Protein AF-A0A8X6KIX2-F1 (afdb_monomer_lite)

pLDDT: mean 76.42, std 17.85, range [39.03, 96.81]

Organism: Trichonephila clavata (NCBI:txid2740835)

Secondary structure (DSSP, 8-state):
--SHHHHHHHHHHHHHTT------------GGGHHHHHHHHHHHHHHHHHHHHTT--HHHHHHHHGGGS-HHHHHHHHHHHHHHHHHHHHHHHTT--HHHHHHHTTSS---TT-----SSPPPTT-HHHHHHHHHHH--S-GGG-GGGTTT-SSGGGSTTHHHHHHHHHHHHHH---S--SSSSS-BSSSSTTSHHHH-B-S-TT-TT--TT--

Sequence (214 aa):
MKYLGCTFVCLLLASVCSFSYSSRNLDEINVNGGKACAACTVLVGLLEQVAEVNNRTVTDMVSELCTYLPSEYAILCDILVHLWGPAIIEKLSNKETPDVVCYSLGICHVDEGMEYCHLFPEPEGGMESAVQMSRSGSRVLPFFHWSMVEELSSACELPGVSFVCRTIHSILSKLKPFIDLDGDHYSIIEAFRGDAWRGRDCDDVNDMIYPGRM

Foldseek 3Di:
DPPVVVVVVVVVVVVVVPPPPPPPDPDPPCAQLNPLLVVQLVVLQVLLVVCVVVVHQSLVSLVCVLVPDDPVCSVVSVVCCVQCVVLSSVCVVVVHHSQLSCVLLVSGGHDVPGDRDDPDDADDVGSVVSNVVSNVPDPDDCVSVCVVVVVVPDPLPPVPNVVVVVLVCCLVPVVAASQQQCPLREAQDCPSNHCVPAHHFPDSNDSQGDPPHD

Radius of gyration: 24.92 Å; chains: 1; bounding box: 77×34×61 Å

Structure (mmCIF, N/CA/C/O backbone):
data_AF-A0A8X6KIX2-F1
#
_entry.id   AF-A0A8X6KIX2-F1
#
loop_
_atom_site.group_PDB
_atom_site.id
_atom_site.type_symbol
_atom_site.label_atom_id
_atom_site.label_alt_id
_atom_site.label_comp_id
_atom_site.label_asym_id
_atom_site.label_entity_id
_atom_site.label_seq_id
_atom_site.pdbx_PDB_ins_code
_atom_site.Cartn_x
_atom_site.Cartn_y
_atom_site.Cartn_z
_atom_site.occupancy
_atom_site.B_iso_or_equiv
_atom_site.auth_seq_id
_atom_site.auth_comp_id
_atom_site.auth_asym_id
_atom_site.auth_atom_id
_atom_site.pdbx_PDB_model_num
ATOM 1 N N . MET A 1 1 ? -54.969 13.089 -38.364 1.00 47.59 1 MET A N 1
ATOM 2 C CA . MET A 1 1 ? -53.873 12.186 -38.798 1.00 47.59 1 MET A CA 1
ATOM 3 C C . MET A 1 1 ? -52.496 12.877 -38.780 1.00 47.59 1 MET A C 1
ATOM 5 O O . MET A 1 1 ? -51.778 12.818 -39.765 1.00 47.59 1 MET A O 1
ATOM 9 N N . LYS A 1 2 ? -52.099 13.541 -37.681 1.00 42.66 2 LYS A N 1
ATOM 10 C CA . LYS A 1 2 ? -50.743 14.129 -37.537 1.00 42.66 2 LYS A CA 1
ATOM 11 C C . LYS A 1 2 ? -49.970 13.628 -36.305 1.00 42.66 2 LYS A C 1
ATOM 13 O O . LYS A 1 2 ? -48.778 13.869 -36.207 1.00 42.66 2 LYS A O 1
ATOM 18 N N . TYR A 1 3 ? -50.616 12.863 -35.421 1.00 42.88 3 TYR A N 1
ATOM 19 C CA . TYR A 1 3 ? -49.999 12.319 -34.202 1.00 42.88 3 TYR A CA 1
ATOM 20 C C . TYR A 1 3 ? -49.540 10.857 -34.324 1.00 42.88 3 TYR A C 1
ATOM 22 O O . TYR A 1 3 ? -48.844 10.369 -33.446 1.00 42.88 3 TYR A O 1
ATOM 30 N N . LEU A 1 4 ? -49.873 10.170 -35.425 1.00 42.22 4 LEU A N 1
ATOM 31 C CA . LEU A 1 4 ? -49.495 8.766 -35.645 1.00 42.22 4 LEU A CA 1
ATOM 32 C C . LEU A 1 4 ? -48.091 8.602 -36.264 1.00 42.22 4 LEU A C 1
ATOM 34 O O . LEU A 1 4 ? -47.534 7.514 -36.244 1.00 42.22 4 LEU A O 1
ATOM 38 N N . GLY A 1 5 ? -47.517 9.681 -36.811 1.00 43.38 5 GLY A N 1
ATOM 39 C CA . GLY A 1 5 ? -46.173 9.670 -37.403 1.00 43.38 5 GLY A CA 1
ATOM 40 C C . GLY A 1 5 ? -45.045 9.913 -36.396 1.00 43.38 5 GLY A C 1
ATOM 41 O O . GLY A 1 5 ? -43.929 9.464 -36.619 1.00 43.38 5 GLY A O 1
ATOM 42 N N . CYS A 1 6 ? -45.325 10.583 -35.272 1.00 46.88 6 CYS A N 1
ATOM 43 C CA . CYS A 1 6 ? -44.296 10.907 -34.277 1.00 46.88 6 CYS A CA 1
ATOM 44 C C . CYS A 1 6 ? -43.999 9.716 -33.347 1.00 46.88 6 CYS A C 1
ATOM 46 O O . CYS A 1 6 ? -42.856 9.479 -32.970 1.00 46.88 6 CYS A O 1
ATOM 48 N N . THR A 1 7 ? -45.013 8.900 -33.043 1.00 51.34 7 THR A N 1
ATOM 49 C CA . THR A 1 7 ? -44.860 7.707 -32.195 1.00 51.34 7 THR A CA 1
ATOM 50 C C . THR A 1 7 ? -44.064 6.592 -32.878 1.00 51.34 7 THR A C 1
ATOM 52 O O . THR A 1 7 ? -43.313 5.885 -32.211 1.00 51.34 7 THR A O 1
ATOM 55 N N . PHE A 1 8 ? -44.158 6.466 -34.207 1.00 54.12 8 PHE A N 1
ATOM 56 C CA . PHE A 1 8 ? -43.442 5.430 -34.963 1.00 54.12 8 PHE A CA 1
ATOM 57 C C . PHE A 1 8 ? -41.933 5.711 -35.088 1.00 54.12 8 PHE A C 1
ATOM 59 O O . PHE A 1 8 ? -41.130 4.781 -35.074 1.00 54.12 8 PHE A O 1
ATOM 66 N N . VAL A 1 9 ? -41.532 6.987 -35.138 1.00 57.56 9 VAL A N 1
ATOM 67 C CA . VAL A 1 9 ? -40.112 7.390 -35.182 1.00 57.56 9 VAL A CA 1
ATOM 68 C C . VAL A 1 9 ? -39.433 7.182 -33.821 1.00 57.56 9 VAL A C 1
ATOM 70 O O . VAL A 1 9 ? -38.301 6.707 -33.772 1.00 57.56 9 VAL A O 1
ATOM 73 N N . CYS A 1 10 ? -40.133 7.438 -32.710 1.00 53.62 10 CYS A N 1
ATOM 74 C CA . CYS A 1 10 ? -39.597 7.181 -31.368 1.00 53.62 10 CYS A CA 1
ATOM 75 C C . CYS A 1 10 ? -39.419 5.685 -31.060 1.00 53.62 10 CYS A C 1
ATOM 77 O O . CYS A 1 10 ? -38.444 5.317 -30.410 1.00 53.62 10 CYS A O 1
ATOM 79 N N . LEU A 1 11 ? -40.310 4.814 -31.548 1.00 55.62 11 LEU A N 1
ATOM 80 C CA . LEU A 1 11 ? -40.195 3.365 -31.332 1.00 55.62 11 LEU A CA 1
ATOM 81 C C . LEU A 1 11 ? -39.056 2.732 -32.145 1.00 55.62 11 LEU A C 1
ATOM 83 O O . LEU A 1 11 ? -38.381 1.833 -31.6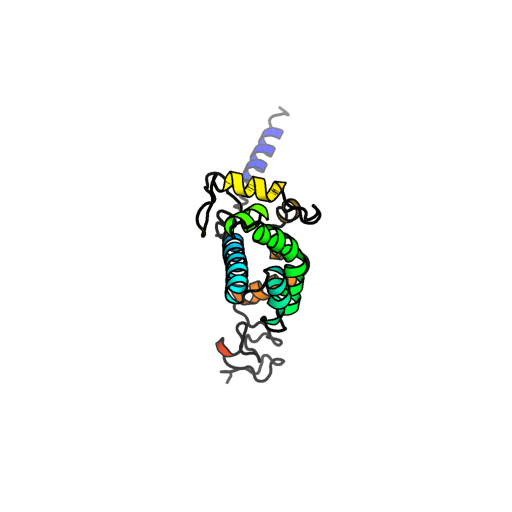48 1.00 55.62 11 LEU A O 1
ATOM 87 N N . LEU A 1 12 ? -38.785 3.234 -33.356 1.00 54.28 12 LEU A N 1
ATOM 88 C CA . LEU A 1 12 ? -37.639 2.772 -34.142 1.00 54.28 12 LEU A CA 1
ATOM 89 C C . LEU A 1 12 ? -36.307 3.219 -33.524 1.00 54.28 12 LEU A C 1
ATOM 91 O O . LEU A 1 12 ? -35.398 2.399 -33.437 1.00 54.28 12 LEU A O 1
ATOM 95 N N . LEU A 1 13 ? -36.208 4.448 -33.001 1.00 54.19 13 LEU A N 1
ATOM 96 C CA . LEU A 1 13 ? -35.003 4.926 -32.304 1.00 54.19 13 LEU A CA 1
ATOM 97 C C . LEU A 1 13 ? -34.751 4.205 -30.968 1.00 54.19 13 LEU A C 1
ATOM 99 O O . LEU A 1 13 ? -33.600 3.934 -30.634 1.00 54.19 13 LEU A O 1
ATOM 103 N N . ALA A 1 14 ? -35.804 3.808 -30.246 1.00 54.38 14 ALA A N 1
ATOM 104 C CA . ALA A 1 14 ? -35.667 3.001 -29.032 1.00 54.38 14 ALA A CA 1
ATOM 105 C C . ALA A 1 14 ? -35.101 1.596 -29.317 1.00 54.38 14 ALA A C 1
ATOM 107 O O . ALA A 1 14 ? -34.352 1.069 -28.500 1.00 54.38 14 ALA A O 1
ATOM 108 N N . SER A 1 15 ? -35.381 1.019 -30.494 1.00 51.97 15 SER A N 1
ATOM 109 C CA . SER A 1 15 ? -34.836 -0.291 -30.885 1.00 51.97 15 SER A CA 1
ATOM 110 C C . SER A 1 15 ? -33.350 -0.262 -31.274 1.00 51.97 15 SER A C 1
ATOM 112 O O . SER A 1 15 ? -32.676 -1.282 -31.159 1.00 51.97 15 SER A O 1
ATOM 114 N N . VAL A 1 16 ? -32.809 0.903 -31.664 1.00 51.03 16 VAL A N 1
ATOM 115 C CA . VAL A 1 16 ? -31.368 1.066 -31.954 1.00 51.03 16 VAL A CA 1
ATOM 116 C C . VAL A 1 16 ? -30.554 1.396 -30.694 1.00 51.03 16 VAL A C 1
ATOM 118 O O . VAL A 1 16 ? -29.341 1.215 -30.685 1.00 51.03 16 VAL A O 1
ATOM 121 N N . CYS A 1 17 ? -31.205 1.813 -29.601 1.00 47.78 17 CYS A N 1
ATOM 122 C CA . CYS A 1 17 ? -30.556 2.052 -28.305 1.00 47.78 17 CYS A CA 1
ATOM 123 C C . CYS A 1 17 ? -30.437 0.800 -27.416 1.00 47.78 17 CYS A C 1
ATOM 125 O O . CYS A 1 17 ? -29.824 0.877 -26.354 1.00 47.78 17 CYS A O 1
ATOM 127 N N . SER A 1 18 ? -30.978 -0.353 -27.824 1.00 46.44 18 SER A N 1
ATOM 128 C CA . SER A 1 18 ? -30.925 -1.590 -27.025 1.00 46.44 18 SER A CA 1
ATOM 129 C C . SER A 1 18 ? -29.774 -2.540 -27.374 1.00 46.44 18 SER A C 1
ATOM 131 O O . SER A 1 18 ? -29.733 -3.642 -26.840 1.00 46.44 18 SER A O 1
ATOM 133 N N . PHE A 1 19 ? -28.817 -2.143 -28.219 1.00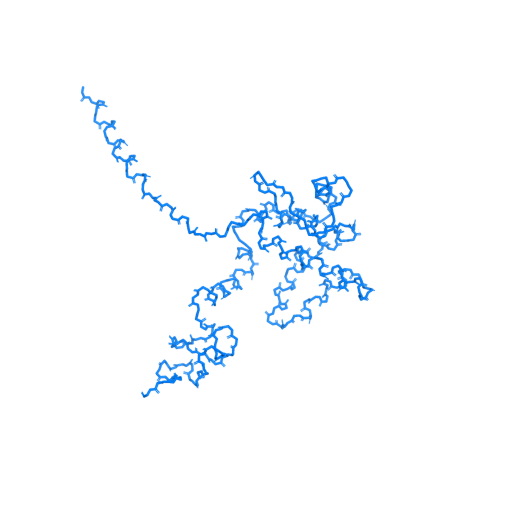 45.78 19 PHE A N 1
ATOM 134 C CA . PHE A 1 19 ? -27.637 -2.968 -28.519 1.00 45.78 19 PHE A CA 1
ATOM 135 C C . PHE A 1 19 ? -26.325 -2.170 -28.520 1.00 45.78 19 PHE A C 1
ATOM 137 O O . PHE A 1 19 ? -25.461 -2.356 -29.367 1.00 45.78 19 PHE A O 1
ATOM 144 N N . SER A 1 20 ? -26.118 -1.347 -27.493 1.00 39.03 20 SER A N 1
ATOM 145 C CA . SER A 1 20 ? -24.779 -1.283 -26.903 1.00 39.03 20 SER A CA 1
ATOM 146 C C . SER A 1 20 ? -24.720 -2.393 -25.860 1.00 39.03 20 SER A C 1
ATOM 148 O O . SER A 1 20 ? -24.985 -2.165 -24.682 1.00 39.03 20 SER A O 1
ATOM 150 N N . TYR A 1 21 ? -24.444 -3.622 -26.310 1.00 43.44 21 TYR A N 1
ATOM 151 C CA . TYR A 1 21 ? -23.972 -4.681 -25.422 1.00 43.44 21 TYR A CA 1
ATOM 152 C C . TYR A 1 21 ? -22.655 -4.165 -24.848 1.00 43.44 21 TYR A C 1
ATOM 154 O O . TYR A 1 21 ? -21.606 -4.254 -25.486 1.00 43.44 21 TYR A O 1
ATOM 162 N N . SER A 1 22 ? -22.735 -3.515 -23.685 1.00 39.19 22 SER A N 1
ATOM 163 C CA . SER A 1 22 ? -21.569 -3.259 -22.859 1.00 39.19 22 SER A CA 1
ATOM 164 C C . SER A 1 22 ? -21.050 -4.635 -22.487 1.00 39.19 22 SER A C 1
ATOM 166 O O . SER A 1 22 ? -21.558 -5.287 -21.574 1.00 39.19 22 SER A O 1
ATOM 168 N N . SER A 1 23 ? -20.103 -5.119 -23.287 1.00 39.38 23 SER A N 1
ATOM 169 C CA . SER A 1 23 ? -19.241 -6.223 -22.923 1.00 39.38 23 SER A CA 1
ATOM 170 C C . SER A 1 23 ? -18.468 -5.741 -21.706 1.00 39.38 23 SER A C 1
ATOM 172 O O . SER A 1 23 ? -17.361 -5.223 -21.840 1.00 39.38 23 SER A O 1
ATOM 174 N N . ARG A 1 24 ? -19.070 -5.864 -20.515 1.00 41.75 24 ARG A N 1
ATOM 175 C CA . ARG A 1 24 ? -18.292 -5.924 -19.287 1.00 41.75 24 ARG A CA 1
ATOM 176 C C . ARG A 1 24 ? -17.344 -7.086 -19.530 1.00 41.75 24 ARG A C 1
ATOM 178 O O . ARG A 1 24 ? -17.778 -8.233 -19.653 1.00 41.75 24 ARG A O 1
ATOM 185 N N . ASN A 1 25 ? -16.072 -6.757 -19.740 1.00 42.88 25 ASN A N 1
ATOM 186 C CA . ASN A 1 25 ? -15.012 -7.742 -19.648 1.00 42.88 25 ASN A CA 1
ATOM 187 C C . ASN A 1 25 ? -15.197 -8.477 -18.312 1.00 42.88 25 ASN A C 1
ATOM 189 O O . ASN A 1 25 ? -15.853 -7.963 -17.404 1.00 42.88 25 ASN A O 1
ATOM 193 N N . LEU A 1 26 ? -14.662 -9.689 -18.199 1.00 47.28 26 LEU A N 1
ATOM 194 C CA . LEU A 1 26 ? -14.451 -10.331 -16.903 1.00 47.28 26 LEU A CA 1
ATOM 195 C C . LEU A 1 26 ? -13.477 -9.460 -16.087 1.00 47.28 26 LEU A C 1
ATOM 197 O O . LEU A 1 26 ? -12.302 -9.784 -15.958 1.00 47.28 26 LEU A O 1
ATOM 201 N N . ASP A 1 27 ? -13.956 -8.313 -15.615 1.00 47.62 27 ASP A N 1
ATOM 202 C CA . ASP A 1 27 ? -13.320 -7.500 -14.601 1.00 47.62 27 ASP A CA 1
ATOM 203 C C . ASP A 1 27 ? -13.415 -8.306 -13.314 1.00 47.62 27 ASP A C 1
ATOM 205 O O . ASP A 1 27 ? -14.473 -8.842 -12.966 1.00 47.62 27 ASP A O 1
ATOM 209 N N . GLU A 1 28 ? -12.278 -8.452 -12.645 1.00 58.38 28 GLU A N 1
ATOM 210 C CA . GLU A 1 28 ? -12.201 -9.045 -11.320 1.00 58.38 28 GLU A CA 1
ATOM 211 C C . GLU A 1 28 ? -13.310 -8.490 -10.429 1.00 58.38 28 GLU A C 1
ATOM 213 O O . GLU A 1 28 ? -13.395 -7.282 -10.209 1.00 58.38 28 GLU A O 1
ATOM 218 N N . ILE A 1 29 ? -14.152 -9.376 -9.897 1.00 62.12 29 ILE A N 1
ATOM 219 C CA . ILE A 1 29 ? -15.097 -9.004 -8.850 1.00 62.12 29 ILE A CA 1
ATOM 220 C C . ILE A 1 29 ? -14.250 -8.639 -7.623 1.00 62.12 29 ILE A C 1
ATOM 222 O O . ILE A 1 29 ? -13.786 -9.516 -6.895 1.00 62.12 29 ILE A O 1
ATOM 226 N N . ASN A 1 30 ? -13.998 -7.345 -7.427 1.00 71.69 30 ASN A N 1
ATOM 227 C CA . ASN A 1 30 ? -13.280 -6.814 -6.271 1.00 71.69 30 ASN A CA 1
ATOM 228 C C . ASN A 1 30 ? -14.217 -6.750 -5.061 1.00 71.69 30 ASN A C 1
ATOM 230 O O . ASN A 1 30 ? -14.599 -5.669 -4.634 1.00 71.69 30 ASN A O 1
ATOM 234 N N . VAL A 1 31 ? -14.576 -7.919 -4.525 1.00 84.94 31 VAL A N 1
ATOM 235 C CA . VAL A 1 31 ? -15.387 -8.024 -3.304 1.00 84.94 31 VAL A CA 1
ATOM 236 C C . VAL A 1 31 ? -14.659 -7.350 -2.144 1.00 84.94 31 VAL A C 1
ATOM 238 O O . VAL A 1 31 ? -13.500 -7.675 -1.875 1.00 84.94 31 VAL A O 1
ATOM 241 N N . ASN A 1 32 ? -15.338 -6.449 -1.442 1.00 88.81 32 ASN A N 1
ATOM 242 C CA . ASN A 1 32 ? -14.859 -5.753 -0.252 1.00 88.81 32 ASN A CA 1
ATOM 243 C C . ASN A 1 32 ? -13.505 -5.036 -0.447 1.00 88.81 32 ASN A C 1
ATOM 245 O O . ASN A 1 32 ? -12.658 -4.998 0.449 1.00 88.81 32 ASN A O 1
ATOM 249 N N . GLY A 1 33 ? -13.259 -4.493 -1.642 1.00 82.88 33 GLY A N 1
ATOM 250 C CA . GLY A 1 33 ? -11.982 -3.863 -2.011 1.00 82.88 33 GLY A CA 1
ATOM 251 C C . GLY A 1 33 ? -10.904 -4.828 -2.525 1.00 82.88 33 GLY A C 1
ATOM 252 O O . GLY A 1 33 ? -9.814 -4.392 -2.908 1.00 82.88 33 GLY A O 1
ATOM 253 N N . GLY A 1 34 ? -11.192 -6.132 -2.578 1.00 87.00 34 GLY A N 1
ATOM 254 C CA . GLY A 1 34 ? -10.413 -7.142 -3.293 1.00 87.00 34 GLY A CA 1
ATOM 255 C C . GLY A 1 34 ? -8.915 -7.128 -2.976 1.00 87.00 34 GLY A C 1
ATOM 256 O O . GLY A 1 34 ? -8.487 -7.180 -1.822 1.00 87.00 34 GLY A O 1
ATOM 257 N N . LYS A 1 35 ? -8.089 -7.057 -4.025 1.00 82.88 35 LYS A N 1
ATOM 258 C CA . LYS A 1 35 ? -6.622 -7.086 -3.897 1.00 82.88 35 LYS A CA 1
ATOM 259 C C . LYS A 1 35 ? -6.057 -5.910 -3.106 1.00 82.88 35 LYS A C 1
ATOM 261 O O . LYS A 1 35 ? -5.066 -6.090 -2.406 1.00 82.88 35 LYS A O 1
ATOM 266 N N . ALA A 1 36 ? -6.653 -4.724 -3.230 1.00 79.81 36 ALA A N 1
ATOM 267 C CA . ALA A 1 36 ? -6.191 -3.540 -2.511 1.00 79.81 36 ALA A CA 1
ATOM 268 C C . ALA A 1 36 ? -6.427 -3.697 -1.004 1.00 79.81 36 ALA A C 1
ATOM 270 O O . ALA A 1 36 ? -5.525 -3.415 -0.215 1.00 79.81 36 ALA A O 1
ATOM 271 N N . CYS A 1 37 ? -7.592 -4.234 -0.623 1.00 87.06 37 CYS A N 1
ATOM 272 C CA . CYS A 1 37 ? -7.891 -4.573 0.763 1.00 87.06 37 CYS A CA 1
ATOM 273 C C . CYS A 1 37 ? -6.898 -5.611 1.310 1.00 87.06 37 CYS A C 1
ATOM 275 O O . CYS A 1 37 ? -6.230 -5.355 2.310 1.00 87.06 37 CYS A O 1
ATOM 277 N N . ALA A 1 38 ? -6.696 -6.724 0.594 1.00 90.50 38 ALA A N 1
ATOM 278 C CA . ALA A 1 38 ? -5.740 -7.755 1.000 1.00 90.50 38 ALA A CA 1
ATOM 279 C C . ALA A 1 38 ? -4.306 -7.210 1.144 1.00 90.50 38 ALA A C 1
ATOM 281 O O . ALA A 1 38 ? -3.625 -7.502 2.127 1.00 90.50 38 ALA A O 1
ATOM 282 N N . ALA A 1 39 ? -3.851 -6.392 0.189 1.00 84.44 39 ALA A N 1
ATOM 283 C CA . ALA A 1 39 ? -2.533 -5.768 0.241 1.00 84.44 39 ALA A CA 1
ATOM 284 C C . ALA A 1 39 ? -2.398 -4.824 1.442 1.00 84.44 39 ALA A C 1
ATOM 286 O O . ALA A 1 39 ? -1.388 -4.883 2.138 1.00 84.44 39 ALA A O 1
ATOM 287 N N . CYS A 1 40 ? -3.412 -3.997 1.717 1.00 87.00 40 CYS A N 1
ATOM 288 C CA . CYS A 1 40 ? -3.418 -3.131 2.891 1.00 87.00 40 CYS A CA 1
ATOM 289 C C . CYS A 1 40 ? -3.300 -3.946 4.179 1.00 87.00 40 CYS A C 1
ATOM 291 O O . CYS A 1 40 ? -2.373 -3.718 4.955 1.00 87.00 40 CYS A O 1
ATOM 293 N N . THR A 1 41 ? -4.178 -4.934 4.377 1.00 94.06 41 THR A N 1
ATOM 294 C CA . THR A 1 41 ? -4.215 -5.735 5.606 1.00 94.06 41 THR A CA 1
ATOM 295 C C . THR A 1 41 ? -2.883 -6.446 5.848 1.00 94.06 41 THR A C 1
ATOM 297 O O . THR A 1 41 ? -2.365 -6.436 6.966 1.00 94.06 41 THR A O 1
ATOM 300 N N . VAL A 1 42 ? -2.279 -7.012 4.796 1.00 93.00 42 VAL A N 1
ATOM 301 C CA . VAL A 1 42 ? -0.976 -7.687 4.891 1.00 93.00 42 VAL A CA 1
ATOM 302 C C . VAL A 1 42 ? 0.150 -6.701 5.192 1.00 93.00 42 VAL A C 1
ATOM 304 O O . VAL A 1 42 ? 0.972 -6.978 6.060 1.00 93.00 42 VAL A O 1
ATOM 307 N N . LEU A 1 43 ? 0.210 -5.559 4.502 1.00 88.69 43 LEU A N 1
ATOM 308 C CA . LEU A 1 43 ? 1.290 -4.586 4.689 1.00 88.69 43 LEU A CA 1
ATOM 309 C C . LEU A 1 43 ? 1.225 -3.910 6.060 1.00 88.69 43 LEU A C 1
ATOM 311 O O . LEU A 1 43 ? 2.256 -3.776 6.715 1.00 88.69 43 LEU A O 1
ATOM 315 N N . VAL A 1 44 ? 0.029 -3.529 6.514 1.00 91.62 44 VAL A N 1
ATOM 316 C CA . VAL A 1 44 ? -0.180 -2.948 7.848 1.00 91.62 44 VAL A CA 1
ATOM 317 C C . VAL A 1 44 ? 0.160 -3.973 8.932 1.00 91.62 44 VAL A C 1
ATOM 319 O O . VAL A 1 44 ? 0.890 -3.651 9.867 1.00 91.62 44 VAL A O 1
ATOM 322 N N . GLY A 1 45 ? -0.280 -5.226 8.777 1.00 93.75 45 GLY A N 1
ATOM 323 C CA . GLY A 1 45 ? 0.051 -6.296 9.719 1.00 93.75 45 GLY A CA 1
ATOM 324 C C . GLY A 1 45 ? 1.538 -6.654 9.739 1.00 93.75 45 GLY A C 1
ATOM 325 O O . GLY A 1 45 ? 2.089 -6.928 10.803 1.00 93.75 45 GLY A O 1
ATOM 326 N N . LEU A 1 46 ? 2.211 -6.633 8.585 1.00 90.94 46 LEU A N 1
ATOM 327 C CA . LEU A 1 46 ? 3.656 -6.848 8.504 1.00 90.94 46 LEU A CA 1
ATOM 328 C C . LEU A 1 46 ? 4.416 -5.711 9.189 1.00 90.94 46 LEU A C 1
ATOM 330 O O . LEU A 1 46 ? 5.350 -5.968 9.943 1.00 90.94 46 LEU A O 1
ATOM 334 N N . LEU A 1 47 ? 4.009 -4.465 8.950 1.00 89.19 47 LEU A N 1
ATOM 335 C CA . LEU A 1 47 ? 4.606 -3.293 9.579 1.00 89.19 47 LEU A CA 1
ATOM 336 C C . LEU A 1 47 ? 4.527 -3.375 11.110 1.00 89.19 47 LEU A C 1
ATOM 338 O O . LEU A 1 47 ? 5.533 -3.143 11.781 1.00 89.19 47 LEU A O 1
ATOM 342 N N . GLU A 1 48 ? 3.360 -3.734 11.653 1.00 90.38 48 GLU A N 1
ATOM 343 C CA . GLU A 1 48 ? 3.163 -3.916 13.095 1.00 90.38 48 GLU A CA 1
ATOM 344 C C . GLU A 1 48 ? 4.072 -5.021 13.657 1.00 90.38 48 GLU A C 1
ATOM 346 O O . GLU A 1 48 ? 4.824 -4.784 14.603 1.00 90.38 48 GLU A O 1
ATOM 351 N N . GLN A 1 49 ? 4.085 -6.198 13.024 1.00 90.81 49 GLN A N 1
ATOM 352 C CA . GLN A 1 49 ? 4.907 -7.334 13.458 1.00 90.81 49 GLN A CA 1
ATOM 353 C C . GLN A 1 49 ? 6.405 -7.028 13.410 1.00 90.81 49 GLN A C 1
ATOM 355 O O . GLN A 1 49 ? 7.147 -7.380 14.326 1.00 90.81 49 GLN A O 1
ATOM 360 N N . VAL A 1 50 ? 6.879 -6.368 12.351 1.00 87.69 50 VAL A N 1
ATOM 361 C CA . VAL A 1 50 ? 8.298 -6.015 12.225 1.00 87.69 50 VAL A CA 1
ATOM 362 C C . VAL A 1 50 ? 8.688 -4.981 13.282 1.00 87.69 50 VAL A C 1
ATOM 364 O O . VAL A 1 50 ? 9.777 -5.094 13.850 1.00 87.69 50 VAL A O 1
ATOM 367 N N . ALA A 1 51 ? 7.818 -4.012 13.586 1.00 88.75 51 ALA A N 1
ATOM 368 C CA . ALA A 1 51 ? 8.050 -3.058 14.670 1.00 88.75 51 ALA A CA 1
ATOM 369 C C . ALA A 1 51 ? 8.172 -3.764 16.026 1.00 88.75 51 ALA A C 1
ATOM 371 O O . ALA A 1 51 ? 9.124 -3.508 16.768 1.00 88.75 51 ALA A O 1
ATOM 372 N N . GLU A 1 52 ? 7.277 -4.712 16.309 1.00 89.38 52 GLU A N 1
ATOM 373 C CA . GLU A 1 52 ? 7.296 -5.496 17.544 1.00 89.38 52 GLU A CA 1
ATOM 374 C C . GLU A 1 52 ? 8.561 -6.359 17.664 1.00 89.38 52 GLU A C 1
ATOM 376 O O . GLU A 1 52 ? 9.272 -6.280 18.667 1.00 89.38 52 GLU A O 1
ATOM 381 N N . VAL A 1 53 ? 8.907 -7.117 16.618 1.00 91.31 53 VAL A N 1
ATOM 382 C CA . VAL A 1 53 ? 10.096 -7.989 16.596 1.00 91.31 53 VAL A CA 1
ATOM 383 C C . VAL A 1 53 ? 11.391 -7.199 16.791 1.00 91.31 53 VAL A C 1
ATOM 385 O O . VAL A 1 53 ? 12.313 -7.678 17.451 1.00 91.31 53 VAL A O 1
ATOM 388 N N . ASN A 1 54 ? 11.471 -5.985 16.243 1.00 86.56 54 ASN A N 1
ATOM 389 C CA . ASN A 1 54 ? 12.651 -5.130 16.377 1.00 86.56 54 ASN A CA 1
ATOM 390 C C . ASN A 1 54 ? 12.629 -4.252 17.637 1.00 86.56 54 ASN A C 1
ATOM 392 O O . ASN A 1 54 ? 13.585 -3.509 17.861 1.00 86.56 54 ASN A O 1
ATOM 396 N N . ASN A 1 55 ? 11.574 -4.330 18.458 1.00 88.88 55 ASN A N 1
ATOM 397 C CA . ASN A 1 55 ? 11.349 -3.455 19.610 1.00 88.88 55 ASN A CA 1
ATOM 398 C C . ASN A 1 55 ? 11.479 -1.962 19.244 1.00 88.88 55 ASN A C 1
ATOM 400 O O . ASN A 1 55 ? 12.132 -1.177 19.936 1.00 88.88 55 ASN A O 1
ATOM 404 N N . ARG A 1 56 ? 10.898 -1.591 18.100 1.00 87.81 56 ARG A N 1
ATOM 405 C CA . ARG A 1 56 ? 10.889 -0.230 17.554 1.00 87.81 56 ARG A CA 1
ATOM 406 C C . ARG A 1 56 ? 9.472 0.310 17.508 1.00 87.81 56 ARG A C 1
ATOM 408 O O . ARG A 1 56 ? 8.501 -0.442 17.552 1.00 87.81 56 ARG A O 1
ATOM 415 N N . THR A 1 57 ? 9.342 1.628 17.402 1.00 87.31 57 THR A N 1
ATOM 416 C CA . THR A 1 57 ? 8.022 2.220 17.186 1.00 87.31 57 THR A CA 1
ATOM 417 C C . THR A 1 57 ? 7.578 2.008 15.738 1.00 87.31 57 THR A C 1
ATOM 419 O O . THR A 1 57 ? 8.402 1.917 14.825 1.00 87.31 57 THR A O 1
ATOM 422 N N . VAL A 1 58 ? 6.262 1.959 15.514 1.00 85.12 58 VAL A N 1
ATOM 423 C CA . VAL A 1 58 ? 5.688 1.921 14.158 1.00 85.12 58 VAL A CA 1
ATOM 424 C C . VAL A 1 58 ? 6.167 3.128 13.349 1.00 85.12 58 VAL A C 1
ATOM 426 O O . VAL A 1 58 ? 6.500 2.981 12.181 1.00 85.12 58 VAL A O 1
ATOM 429 N N . THR A 1 59 ? 6.279 4.300 13.977 1.00 84.56 59 THR A N 1
ATOM 430 C CA . THR A 1 59 ? 6.820 5.519 13.363 1.00 84.56 59 THR A CA 1
ATOM 431 C C . THR A 1 59 ? 8.226 5.311 12.808 1.00 84.56 59 THR A C 1
ATOM 433 O O . THR A 1 59 ? 8.464 5.614 11.639 1.00 84.56 59 THR A O 1
ATOM 436 N N . ASP A 1 60 ? 9.135 4.755 13.617 1.00 84.81 60 ASP A N 1
ATOM 437 C CA . ASP A 1 60 ? 10.516 4.501 13.194 1.00 84.81 60 ASP A CA 1
ATOM 438 C C . ASP A 1 60 ? 10.532 3.515 12.021 1.00 84.81 60 ASP A C 1
ATOM 440 O O . ASP A 1 60 ? 11.151 3.773 10.988 1.00 84.81 60 ASP A O 1
ATOM 444 N N . MET A 1 61 ? 9.768 2.423 12.128 1.00 85.81 61 MET A N 1
ATOM 445 C CA . MET A 1 61 ? 9.685 1.423 11.065 1.00 85.81 61 MET A CA 1
ATOM 446 C C . MET A 1 61 ? 9.114 1.972 9.759 1.00 85.81 61 MET A C 1
ATOM 448 O O . MET A 1 61 ? 9.640 1.655 8.697 1.00 85.81 61 MET A O 1
ATOM 452 N N . VAL A 1 62 ? 8.072 2.804 9.817 1.00 83.75 62 VAL A N 1
ATOM 453 C CA . VAL A 1 62 ? 7.486 3.452 8.636 1.00 83.75 62 VAL A CA 1
ATOM 454 C C . VAL A 1 62 ? 8.505 4.364 7.954 1.00 83.75 62 VAL A C 1
ATOM 456 O O . VAL A 1 62 ? 8.611 4.344 6.731 1.00 83.75 62 VAL A O 1
ATOM 459 N N . SER A 1 63 ? 9.282 5.127 8.728 1.00 79.25 63 SER A N 1
ATOM 460 C CA . SER A 1 63 ? 10.302 6.034 8.181 1.00 79.25 63 SER A CA 1
ATOM 461 C C . SER A 1 63 ? 11.503 5.319 7.552 1.00 79.25 63 SER A C 1
ATOM 463 O O . SER A 1 63 ? 12.110 5.847 6.624 1.00 79.25 63 SER A O 1
ATOM 465 N N . GLU A 1 64 ? 11.829 4.108 8.008 1.00 82.50 64 GLU A N 1
ATOM 466 C CA . GLU A 1 64 ? 12.896 3.291 7.422 1.00 82.50 64 GLU A CA 1
ATOM 467 C C . GLU A 1 64 ? 12.399 2.319 6.345 1.00 82.50 64 GLU A C 1
ATOM 469 O O . GLU A 1 64 ? 13.214 1.787 5.592 1.00 82.50 64 GLU A O 1
ATOM 474 N N . LEU A 1 65 ? 11.086 2.088 6.234 1.00 83.12 65 LEU A N 1
ATOM 475 C CA . LEU A 1 65 ? 10.497 1.094 5.330 1.00 83.12 65 LEU A CA 1
ATOM 476 C C . LEU A 1 65 ? 11.013 1.245 3.896 1.00 83.12 65 LEU A C 1
ATOM 478 O O . LEU A 1 65 ? 11.389 0.266 3.252 1.00 83.12 65 LEU A O 1
ATOM 482 N N . CYS A 1 66 ? 11.083 2.486 3.420 1.00 82.06 66 CYS A N 1
ATOM 483 C CA . CYS A 1 66 ? 11.495 2.793 2.057 1.00 82.06 66 CYS A CA 1
ATOM 484 C C . CYS A 1 66 ? 12.986 2.548 1.799 1.00 82.06 66 CYS A C 1
ATOM 486 O O . CYS A 1 66 ? 13.375 2.359 0.650 1.00 82.06 66 CYS A O 1
ATOM 488 N N . THR A 1 67 ? 13.810 2.463 2.849 1.00 85.81 67 THR A N 1
ATOM 489 C CA . THR A 1 67 ? 15.247 2.157 2.738 1.00 85.81 67 THR A CA 1
ATOM 490 C C . THR A 1 67 ? 15.529 0.674 2.494 1.00 85.81 67 THR A C 1
ATOM 492 O O . THR A 1 67 ? 16.588 0.331 1.974 1.00 85.81 67 THR A O 1
ATOM 495 N N . TYR A 1 68 ? 14.580 -0.209 2.825 1.00 82.75 68 TYR A N 1
ATOM 496 C CA . TYR A 1 68 ? 14.679 -1.645 2.542 1.00 82.75 68 TYR A CA 1
ATOM 497 C C . TYR A 1 68 ? 14.288 -1.996 1.102 1.00 82.75 68 TYR A C 1
ATOM 499 O O . TYR A 1 68 ? 14.511 -3.124 0.659 1.00 82.75 68 TYR A O 1
ATOM 507 N N . LEU A 1 69 ? 13.690 -1.052 0.373 1.00 78.19 69 LEU A N 1
ATOM 508 C CA . LEU A 1 69 ? 13.312 -1.231 -1.021 1.00 78.19 69 LEU A CA 1
ATOM 509 C C . LEU A 1 69 ? 14.472 -0.846 -1.954 1.00 78.19 69 LEU A C 1
ATOM 511 O O . LEU A 1 69 ? 15.231 0.077 -1.653 1.00 78.19 69 LEU A O 1
ATOM 515 N N . PRO A 1 70 ? 14.598 -1.511 -3.117 1.00 81.44 70 PRO A N 1
ATOM 516 C CA . PRO A 1 70 ? 15.483 -1.057 -4.184 1.00 81.44 70 PRO A CA 1
ATOM 517 C C . PRO A 1 70 ? 15.215 0.409 -4.560 1.00 81.44 70 PRO A C 1
ATOM 519 O O . PRO A 1 70 ? 14.080 0.892 -4.460 1.00 81.44 70 PRO A O 1
ATOM 522 N N . SER A 1 71 ? 16.254 1.127 -4.997 1.00 74.69 71 SER A N 1
ATOM 523 C CA . SER A 1 71 ? 16.199 2.579 -5.231 1.00 74.69 71 SER A CA 1
ATOM 524 C C . SER A 1 71 ? 15.144 2.985 -6.263 1.00 74.69 71 SER A C 1
ATOM 526 O O . SER A 1 71 ? 14.610 4.092 -6.190 1.00 74.69 71 SER A O 1
ATOM 528 N N . GLU A 1 72 ? 14.781 2.081 -7.174 1.00 71.69 72 GLU A N 1
ATOM 529 C CA . GLU A 1 72 ? 13.740 2.280 -8.181 1.00 71.69 72 GLU A CA 1
ATOM 530 C C . GLU A 1 72 ? 12.338 2.443 -7.566 1.00 71.69 72 GLU A C 1
ATOM 532 O O . GLU A 1 72 ? 11.466 3.066 -8.174 1.00 71.69 72 GLU A O 1
ATOM 537 N N . TYR A 1 73 ? 12.115 1.916 -6.357 1.00 72.19 73 TYR A N 1
ATOM 538 C CA . TYR A 1 73 ? 10.825 1.955 -5.657 1.00 72.19 73 TYR A CA 1
ATOM 539 C C . TYR A 1 73 ? 10.813 2.892 -4.447 1.00 72.19 73 TYR A C 1
ATOM 541 O O . TYR A 1 73 ? 9.733 3.211 -3.945 1.00 72.19 73 TYR A O 1
ATOM 549 N N . ALA A 1 74 ? 11.980 3.363 -3.998 1.00 73.00 74 ALA A N 1
ATOM 550 C CA . ALA A 1 74 ? 12.115 4.226 -2.825 1.00 73.00 74 ALA A CA 1
ATOM 551 C C . ALA A 1 74 ? 11.266 5.503 -2.941 1.00 73.00 74 ALA A C 1
ATOM 553 O O . ALA A 1 74 ? 10.528 5.828 -2.020 1.00 73.00 74 ALA A O 1
ATOM 554 N N . ILE A 1 75 ? 11.266 6.160 -4.109 1.00 71.75 75 ILE A N 1
ATOM 555 C CA . ILE A 1 75 ? 10.487 7.392 -4.339 1.00 71.75 75 ILE A CA 1
ATOM 556 C C . ILE A 1 75 ? 8.981 7.136 -4.202 1.00 71.75 75 ILE A C 1
ATOM 558 O O . ILE A 1 75 ? 8.266 7.917 -3.576 1.00 71.75 75 ILE A O 1
ATOM 562 N N . LEU A 1 76 ? 8.483 6.043 -4.791 1.00 67.75 76 LEU A N 1
ATOM 563 C CA . LEU A 1 76 ? 7.067 5.687 -4.698 1.00 67.75 76 LEU A CA 1
ATOM 564 C C . LEU A 1 76 ? 6.690 5.337 -3.256 1.00 67.75 76 LEU A C 1
ATOM 566 O O . LEU A 1 76 ? 5.642 5.765 -2.777 1.00 67.75 76 LEU A O 1
ATOM 570 N N . CYS A 1 77 ? 7.549 4.583 -2.570 1.00 76.81 77 CYS A N 1
ATOM 571 C CA . CYS A 1 77 ? 7.362 4.262 -1.165 1.00 76.81 77 CYS A CA 1
ATOM 572 C C . CYS A 1 77 ? 7.304 5.528 -0.310 1.00 76.81 77 CYS A C 1
ATOM 574 O O . CYS A 1 77 ? 6.356 5.680 0.455 1.00 76.81 77 CYS A O 1
ATOM 576 N N . ASP A 1 78 ? 8.246 6.459 -0.485 1.00 73.12 78 ASP A N 1
ATOM 577 C CA . ASP A 1 78 ? 8.294 7.701 0.284 1.00 73.12 78 ASP A CA 1
ATOM 578 C C . ASP A 1 78 ? 7.006 8.499 0.103 1.00 73.12 78 ASP A C 1
ATOM 580 O O . ASP A 1 78 ? 6.435 8.965 1.085 1.00 73.12 78 ASP A O 1
ATOM 584 N N . ILE A 1 79 ? 6.492 8.608 -1.126 1.00 68.88 79 ILE A N 1
ATOM 585 C CA . ILE A 1 79 ? 5.210 9.274 -1.389 1.00 68.88 79 ILE A CA 1
ATOM 586 C C . ILE A 1 79 ? 4.077 8.585 -0.618 1.00 68.88 79 ILE A C 1
ATOM 588 O O . ILE A 1 79 ? 3.308 9.262 0.061 1.00 68.88 79 ILE A O 1
ATOM 592 N N . LEU A 1 80 ? 3.976 7.254 -0.686 1.00 71.00 80 LEU A N 1
ATOM 593 C CA . LEU A 1 80 ? 2.926 6.501 0.008 1.00 71.00 80 LEU A CA 1
ATOM 594 C C . LEU A 1 80 ? 3.045 6.609 1.532 1.00 71.00 80 LEU A C 1
ATOM 596 O O . LEU A 1 80 ? 2.032 6.769 2.209 1.00 71.00 80 LEU A O 1
ATOM 600 N N . VAL A 1 81 ? 4.261 6.577 2.072 1.00 77.94 81 VAL A N 1
ATOM 601 C CA . VAL A 1 81 ? 4.538 6.750 3.500 1.00 77.94 81 VAL A CA 1
ATOM 602 C C . VAL A 1 81 ? 4.188 8.161 3.964 1.00 77.94 81 VAL A C 1
ATOM 604 O O . VAL A 1 81 ? 3.538 8.312 4.994 1.00 77.94 81 VAL A O 1
ATOM 607 N N . HIS A 1 82 ? 4.534 9.200 3.207 1.00 72.81 82 HIS A N 1
ATOM 608 C CA . HIS A 1 82 ? 4.146 10.571 3.553 1.00 72.81 82 HIS A CA 1
ATOM 609 C C . HIS A 1 82 ? 2.627 10.766 3.522 1.00 72.81 82 HIS A C 1
ATOM 611 O O . HIS A 1 82 ? 2.091 11.576 4.278 1.00 72.81 82 HIS A O 1
ATOM 617 N N . LEU A 1 83 ? 1.942 10.022 2.655 1.00 68.81 83 LEU A N 1
ATOM 618 C CA . LEU A 1 83 ? 0.514 10.154 2.422 1.00 68.81 83 LEU A CA 1
ATOM 619 C C . LEU A 1 83 ? -0.335 9.371 3.438 1.00 68.81 83 LEU A C 1
ATOM 621 O O . LEU A 1 83 ? -1.245 9.926 4.049 1.00 68.81 83 LEU A O 1
ATOM 625 N N . TRP A 1 84 ? -0.016 8.093 3.642 1.00 74.94 84 TRP A N 1
ATOM 626 C CA . TRP A 1 84 ? -0.775 7.164 4.489 1.00 74.94 84 TRP A CA 1
ATOM 627 C C . TRP A 1 84 ? -0.134 6.929 5.856 1.00 74.94 84 TRP A C 1
ATOM 629 O O . TRP A 1 84 ? -0.831 6.595 6.815 1.00 74.94 84 TRP A O 1
ATOM 639 N N . GLY A 1 85 ? 1.183 7.110 5.963 1.00 80.81 85 GLY A N 1
ATOM 640 C CA . GLY A 1 85 ? 1.966 6.796 7.157 1.00 80.81 85 GLY A CA 1
ATOM 641 C C . GLY A 1 85 ? 1.432 7.452 8.427 1.00 80.81 85 GLY A C 1
ATOM 642 O O . GLY A 1 85 ? 1.199 6.722 9.386 1.00 80.81 85 GLY A O 1
ATOM 643 N N . PRO A 1 86 ? 1.148 8.771 8.465 1.00 83.19 86 PRO A N 1
ATOM 644 C CA . PRO A 1 86 ? 0.625 9.413 9.672 1.00 83.19 86 PRO A CA 1
ATOM 645 C C . PRO A 1 86 ? -0.683 8.790 10.183 1.00 83.19 86 PRO A C 1
ATOM 647 O O . PRO A 1 86 ? -0.829 8.577 11.385 1.00 83.19 86 PRO A O 1
ATOM 650 N N . ALA A 1 87 ? -1.609 8.456 9.279 1.00 82.75 87 ALA A N 1
ATOM 651 C CA . ALA A 1 87 ? -2.887 7.844 9.639 1.00 82.75 87 ALA A CA 1
ATOM 652 C C . ALA A 1 87 ? -2.716 6.390 10.103 1.00 82.75 87 ALA A C 1
ATOM 654 O O . ALA A 1 87 ? -3.323 5.985 11.091 1.00 82.75 87 ALA A O 1
ATOM 655 N N . ILE A 1 88 ? -1.857 5.615 9.433 1.00 86.12 88 ILE A N 1
ATOM 656 C CA . ILE A 1 88 ? -1.535 4.236 9.829 1.00 86.12 88 ILE A CA 1
ATOM 657 C C . ILE A 1 88 ? -0.851 4.216 11.205 1.00 86.12 88 ILE A C 1
ATOM 659 O O . ILE A 1 88 ? -1.234 3.428 12.067 1.00 86.12 88 ILE A O 1
ATOM 663 N N . ILE A 1 89 ? 0.116 5.109 11.440 1.00 88.56 89 ILE A N 1
ATOM 664 C CA . ILE A 1 89 ? 0.831 5.235 12.719 1.00 88.56 89 ILE A CA 1
ATOM 665 C C . ILE A 1 89 ? -0.140 5.572 13.850 1.00 88.56 89 ILE A C 1
ATOM 667 O O . ILE A 1 89 ? -0.072 4.945 14.906 1.00 88.56 89 ILE A O 1
ATOM 671 N N . GLU A 1 90 ? -1.038 6.543 13.648 1.00 88.38 90 GLU A N 1
ATOM 672 C CA . GLU A 1 90 ? -2.044 6.924 14.648 1.00 88.38 90 GLU A CA 1
ATOM 673 C C . GLU A 1 90 ? -2.904 5.717 15.045 1.00 88.38 90 GLU A C 1
ATOM 675 O O . GLU A 1 90 ? -3.036 5.403 16.228 1.00 88.38 90 GLU A O 1
ATOM 680 N N . LYS A 1 91 ? -3.443 5.008 14.053 1.00 90.12 91 LYS A N 1
ATOM 681 C CA . LYS A 1 91 ? -4.372 3.894 14.260 1.00 90.12 91 LYS A CA 1
ATOM 682 C C . LYS A 1 91 ? -3.706 2.679 14.904 1.00 90.12 91 LYS A C 1
ATOM 684 O O . LYS A 1 91 ? -4.228 2.134 15.874 1.00 90.12 91 LYS A O 1
ATOM 689 N N . LEU A 1 92 ? -2.502 2.316 14.459 1.00 91.38 92 LEU A N 1
ATOM 690 C CA . LEU A 1 92 ? -1.717 1.256 15.101 1.00 91.38 92 LEU A CA 1
ATOM 691 C C . LEU A 1 92 ? -1.286 1.641 16.527 1.00 91.38 92 LEU A C 1
ATOM 693 O O . LEU A 1 92 ? -1.258 0.798 17.424 1.00 91.38 92 LEU A O 1
ATOM 697 N N . SER A 1 93 ? -1.014 2.925 16.786 1.00 89.19 93 SER A N 1
ATOM 698 C CA . SER A 1 93 ? -0.734 3.409 18.148 1.00 89.19 93 SER A CA 1
ATOM 699 C C . SER A 1 93 ? -1.947 3.268 19.075 1.00 89.19 93 SER A C 1
ATOM 701 O O . SER A 1 93 ? -1.771 3.022 20.269 1.00 89.19 93 SER A O 1
ATOM 703 N N . ASN A 1 94 ? -3.163 3.343 18.525 1.00 89.75 94 ASN A N 1
ATOM 704 C CA . ASN A 1 94 ? -4.420 3.084 19.233 1.00 89.75 94 ASN A CA 1
ATOM 705 C C . ASN A 1 94 ? -4.747 1.588 19.391 1.00 89.75 94 ASN A C 1
ATOM 707 O O . ASN A 1 94 ? -5.812 1.264 19.913 1.00 89.75 94 ASN A O 1
ATOM 711 N N . LYS A 1 95 ? -3.843 0.682 18.989 1.00 90.94 95 LYS A N 1
ATOM 712 C CA . LYS A 1 95 ? -4.029 -0.779 19.057 1.00 90.94 95 LYS A CA 1
ATOM 713 C C . LYS A 1 95 ? -5.191 -1.290 18.204 1.00 90.94 95 LYS A C 1
ATOM 715 O O . LYS A 1 95 ? -5.818 -2.292 18.536 1.00 90.94 95 LYS A O 1
ATOM 720 N N . GLU A 1 96 ? -5.475 -0.602 17.103 1.00 93.75 96 GLU A N 1
ATOM 721 C CA . GLU A 1 96 ? -6.422 -1.080 16.100 1.00 93.75 96 GLU A CA 1
ATOM 722 C C . GLU A 1 96 ? -5.808 -2.228 15.295 1.00 93.75 96 GLU A C 1
ATOM 724 O O . GLU A 1 96 ? -4.634 -2.173 14.927 1.00 93.75 96 GLU A O 1
ATOM 729 N N . THR A 1 97 ? -6.601 -3.259 14.990 1.00 96.38 97 THR A N 1
ATOM 730 C CA . THR A 1 97 ? -6.135 -4.362 14.142 1.00 96.38 97 THR A CA 1
ATOM 731 C C . THR A 1 97 ? -5.928 -3.886 12.702 1.00 96.38 97 THR A C 1
ATOM 733 O O . THR A 1 97 ? -6.629 -2.971 12.254 1.00 96.38 97 THR A O 1
ATOM 736 N N . PRO A 1 98 ? -5.035 -4.525 11.923 1.00 96.44 98 PRO A N 1
ATOM 737 C CA . PRO A 1 98 ? -4.820 -4.164 10.522 1.00 96.44 98 PRO A CA 1
ATOM 738 C C . PRO A 1 98 ? -6.100 -4.147 9.675 1.00 96.44 98 PRO A C 1
ATOM 740 O O . PRO A 1 98 ? -6.239 -3.283 8.811 1.00 96.44 98 PRO A O 1
ATOM 743 N N . ASP A 1 99 ? -7.068 -5.027 9.960 1.00 96.81 99 ASP A N 1
ATOM 744 C CA . ASP A 1 99 ? -8.381 -4.997 9.306 1.00 96.81 99 ASP A CA 1
ATOM 745 C C . ASP A 1 99 ? -9.117 -3.681 9.596 1.00 96.81 99 ASP A C 1
ATOM 747 O O . ASP A 1 99 ? -9.510 -2.967 8.672 1.00 96.81 99 ASP A O 1
ATOM 751 N N . VAL A 1 100 ? -9.253 -3.306 10.874 1.00 95.50 100 VAL A N 1
ATOM 752 C CA . VAL A 1 100 ? -9.920 -2.059 11.284 1.00 95.50 100 VAL A CA 1
ATOM 753 C C . VAL A 1 100 ? -9.220 -0.845 10.678 1.00 95.50 100 VAL A C 1
ATOM 755 O O . VAL A 1 100 ? -9.895 0.051 10.166 1.00 95.50 100 VAL A O 1
ATOM 758 N N . VAL A 1 101 ? -7.883 -0.836 10.653 1.00 93.06 101 VAL A N 1
ATOM 759 C CA . VAL A 1 101 ? -7.106 0.222 9.995 1.00 93.06 101 VAL A CA 1
ATOM 760 C C . VAL A 1 101 ? -7.504 0.334 8.523 1.00 93.06 101 VAL A C 1
ATOM 762 O O . VAL A 1 101 ? -7.930 1.405 8.092 1.00 93.06 101 VAL A O 1
ATOM 765 N N . CYS A 1 102 ? -7.454 -0.756 7.759 1.00 91.31 102 CYS A N 1
ATOM 766 C CA . CYS A 1 102 ? -7.725 -0.732 6.321 1.00 91.31 102 CYS A CA 1
ATOM 767 C C . CYS A 1 102 ? -9.181 -0.387 5.969 1.00 91.31 102 CYS A C 1
ATOM 769 O O . CYS A 1 102 ? -9.417 0.343 5.002 1.00 91.31 102 CYS A O 1
ATOM 771 N N . TYR A 1 103 ? -10.156 -0.825 6.772 1.00 91.25 103 TYR A N 1
ATOM 772 C CA . TYR A 1 103 ? -11.558 -0.414 6.626 1.00 91.25 103 TYR A CA 1
ATOM 773 C C . TYR A 1 103 ? -11.785 1.047 7.024 1.00 91.25 103 TYR A C 1
ATOM 775 O O . TYR A 1 103 ? -12.522 1.777 6.355 1.00 91.25 103 TYR A O 1
ATOM 783 N N . SER A 1 104 ? -11.149 1.517 8.098 1.00 88.56 104 SER A N 1
ATOM 784 C CA . SER A 1 104 ? -11.291 2.907 8.543 1.00 88.56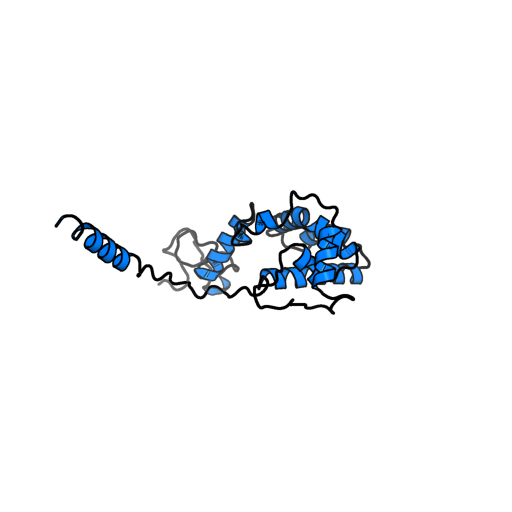 104 SER A CA 1
ATOM 785 C C . SER A 1 104 ? -10.722 3.894 7.522 1.00 88.56 104 SER A C 1
ATOM 787 O O . SER A 1 104 ? -11.315 4.953 7.318 1.00 88.56 104 SER A O 1
ATOM 789 N N . LEU A 1 105 ? -9.646 3.503 6.832 1.00 82.00 105 LEU A N 1
ATOM 790 C CA . LEU A 1 105 ? -9.028 4.237 5.730 1.00 82.00 105 LEU A CA 1
ATOM 791 C C . LEU A 1 105 ? -9.826 4.158 4.420 1.00 82.00 105 LEU A C 1
ATOM 793 O O . LEU A 1 105 ? -9.528 4.918 3.509 1.00 82.00 105 LEU A O 1
ATOM 797 N N . GLY A 1 106 ? -10.818 3.265 4.322 1.00 79.75 106 GLY A N 1
ATOM 798 C CA . GLY A 1 106 ? -11.666 3.077 3.139 1.00 79.75 106 GLY A CA 1
ATOM 799 C C . GLY A 1 106 ? -11.065 2.192 2.041 1.00 79.75 106 GLY A C 1
ATOM 800 O O . GLY A 1 106 ? -11.751 1.883 1.070 1.00 79.75 106 GLY A O 1
ATOM 801 N N . ILE A 1 107 ? -9.823 1.724 2.210 1.00 81.94 107 ILE A N 1
ATOM 802 C CA . ILE A 1 107 ? -9.168 0.798 1.272 1.00 81.94 107 ILE A CA 1
ATOM 803 C C . ILE A 1 107 ? -9.935 -0.531 1.211 1.00 81.94 107 ILE A C 1
ATOM 805 O O . ILE A 1 107 ? -10.140 -1.089 0.133 1.00 81.94 107 ILE A O 1
ATOM 809 N N . CYS A 1 108 ? -10.386 -1.009 2.371 1.00 88.56 108 CYS A N 1
ATOM 810 C CA . CYS A 1 108 ? -11.400 -2.050 2.474 1.00 88.56 108 CYS A CA 1
ATOM 811 C C . CYS A 1 108 ? -12.782 -1.403 2.647 1.00 88.56 108 CYS A C 1
ATOM 813 O O . CYS A 1 108 ? -12.939 -0.425 3.383 1.00 88.56 108 CYS A O 1
ATOM 815 N N . HIS A 1 109 ? -13.796 -1.980 2.013 1.00 88.62 109 HIS A N 1
ATOM 816 C CA . HIS A 1 109 ? -15.199 -1.591 2.173 1.00 88.62 109 HIS A CA 1
ATOM 817 C C . HIS A 1 109 ? -16.082 -2.835 2.261 1.00 88.62 109 HIS A C 1
ATOM 819 O O . HIS A 1 109 ? -15.598 -3.946 2.064 1.00 88.62 109 HIS A O 1
ATOM 825 N N . VAL A 1 110 ? -17.343 -2.660 2.653 1.00 92.06 110 VAL A N 1
ATOM 826 C CA . VAL A 1 110 ? -18.332 -3.742 2.676 1.00 92.06 110 VAL A CA 1
ATOM 827 C C . VAL A 1 110 ? -19.286 -3.508 1.516 1.00 92.06 110 VAL A C 1
ATOM 829 O O . VAL A 1 110 ? -19.979 -2.491 1.493 1.00 92.06 110 VAL A O 1
ATOM 832 N N . ASP A 1 111 ? -19.278 -4.416 0.546 1.00 90.38 111 ASP A N 1
ATOM 833 C CA . ASP A 1 111 ? -20.190 -4.362 -0.596 1.00 90.38 111 ASP A CA 1
ATOM 834 C C . ASP A 1 111 ? -21.628 -4.707 -0.192 1.00 90.38 111 ASP A C 1
ATOM 836 O O . ASP A 1 111 ? -21.886 -5.364 0.820 1.00 90.38 111 ASP A O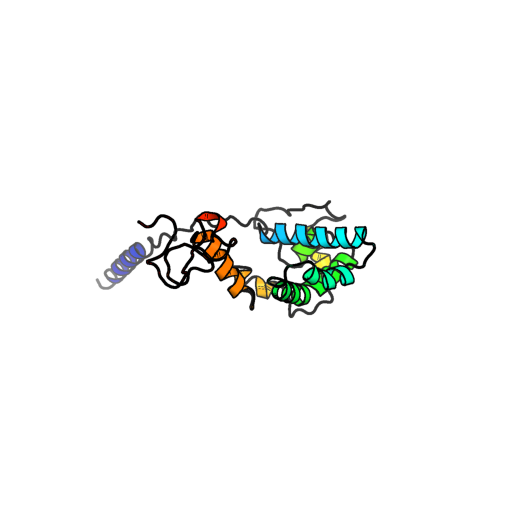 1
ATOM 840 N N . GLU A 1 112 ? -22.592 -4.290 -1.015 1.00 90.56 112 GLU A N 1
ATOM 841 C CA . GLU A 1 112 ? -24.005 -4.576 -0.773 1.00 90.56 112 GLU A CA 1
ATOM 842 C C . GLU A 1 112 ? -24.264 -6.092 -0.702 1.00 90.56 112 GLU A C 1
ATOM 844 O O . GLU A 1 112 ? -23.978 -6.841 -1.637 1.00 90.56 112 GLU A O 1
ATOM 849 N N . GLY A 1 113 ? -24.827 -6.544 0.423 1.00 91.88 113 GLY A N 1
ATOM 850 C CA . GLY A 1 113 ? -25.115 -7.959 0.674 1.00 91.88 113 GLY A CA 1
ATOM 851 C C . GLY A 1 113 ? -23.919 -8.787 1.153 1.00 91.88 113 GLY A C 1
ATOM 852 O O . GLY A 1 113 ? -24.063 -10.001 1.293 1.00 91.88 113 GLY A O 1
ATOM 853 N N . MET A 1 114 ? -22.773 -8.155 1.417 1.00 92.50 114 MET A N 1
ATOM 854 C CA . MET A 1 114 ? -21.574 -8.806 1.943 1.00 92.50 114 MET A CA 1
ATOM 855 C C . MET A 1 114 ? -21.371 -8.500 3.433 1.00 92.50 114 MET A C 1
ATOM 857 O O . MET A 1 114 ? -21.938 -7.558 3.984 1.00 92.50 114 MET A O 1
ATOM 861 N N . GLU A 1 115 ? -20.548 -9.316 4.089 1.00 93.88 115 GLU A N 1
ATOM 862 C CA . GLU A 1 115 ? -20.105 -9.119 5.475 1.00 93.88 115 GLU A CA 1
ATOM 863 C C . GLU A 1 115 ? -18.657 -8.610 5.504 1.00 93.88 115 GLU A C 1
ATOM 865 O O . GLU A 1 115 ? -17.963 -8.634 4.486 1.00 93.88 115 GLU A O 1
ATOM 870 N N . TYR A 1 116 ? -18.176 -8.161 6.666 1.00 94.50 116 TYR A N 1
ATOM 871 C CA . TYR A 1 116 ? -16.769 -7.794 6.838 1.00 94.50 116 TYR A CA 1
ATOM 872 C C . TYR A 1 116 ? -15.852 -8.996 6.580 1.00 94.50 116 TYR A C 1
ATOM 874 O O . TYR A 1 116 ? -16.024 -10.065 7.161 1.00 94.50 116 TYR A O 1
ATOM 882 N N . CYS A 1 117 ? -14.826 -8.804 5.751 1.00 94.38 117 CYS A N 1
ATOM 883 C CA . CYS A 1 117 ? -13.707 -9.735 5.675 1.00 94.38 117 CYS A CA 1
ATOM 884 C C . CYS A 1 117 ? -12.666 -9.321 6.714 1.00 94.38 117 CYS A C 1
ATOM 886 O O . CYS A 1 117 ? -12.317 -8.148 6.786 1.00 94.38 117 CYS A O 1
ATOM 888 N N . HIS A 1 118 ? -12.141 -10.258 7.495 1.00 95.25 118 HIS A N 1
ATOM 889 C CA . HIS A 1 118 ? -11.081 -9.955 8.452 1.00 95.25 118 HIS A CA 1
ATOM 890 C C . HIS A 1 118 ? -10.051 -11.086 8.486 1.00 95.25 118 HIS A C 1
ATOM 892 O O . HIS A 1 118 ? -10.400 -12.267 8.417 1.00 95.25 118 HIS A O 1
ATOM 898 N N . LEU A 1 119 ? -8.771 -10.719 8.539 1.00 96.69 119 LEU A N 1
ATOM 899 C CA . LEU A 1 119 ? -7.659 -11.660 8.670 1.00 96.69 119 LEU A CA 1
ATOM 900 C C . LEU A 1 119 ? -7.272 -11.873 10.139 1.00 96.69 119 LEU A C 1
ATOM 902 O O . LEU A 1 119 ? -6.857 -12.967 10.522 1.00 96.69 119 LEU A O 1
ATOM 906 N N . PHE A 1 120 ? -7.402 -10.832 10.956 1.00 95.75 120 PHE A N 1
ATOM 907 C CA . PHE A 1 120 ? -7.094 -10.835 12.379 1.00 95.75 120 PHE A CA 1
ATOM 908 C C . PHE A 1 120 ? -8.356 -11.123 13.205 1.00 95.75 120 PHE A C 1
ATOM 910 O O . PHE A 1 120 ? -9.473 -11.028 12.689 1.00 95.75 120 PHE A O 1
ATOM 917 N N . PRO A 1 121 ? -8.217 -11.519 14.484 1.00 96.31 121 PRO A N 1
ATOM 918 C CA . PRO A 1 121 ? -9.364 -11.718 15.362 1.00 96.31 121 PRO A CA 1
ATOM 919 C C . PRO A 1 121 ? -10.254 -10.473 15.437 1.00 96.31 121 PRO A C 1
ATOM 921 O O . PRO A 1 121 ? -9.757 -9.349 15.526 1.00 96.31 121 PRO A O 1
ATOM 924 N N . GLU A 1 122 ? -11.568 -10.691 15.413 1.00 94.50 122 GLU A N 1
ATOM 925 C CA . GLU A 1 122 ? -12.547 -9.609 15.483 1.00 94.50 122 GLU A CA 1
ATOM 926 C C . GLU A 1 122 ? -12.434 -8.849 16.823 1.00 94.50 122 GLU A C 1
ATOM 928 O O . GLU A 1 122 ? -12.326 -9.487 17.878 1.00 94.50 122 GLU A O 1
ATOM 933 N N . PRO A 1 123 ? -12.446 -7.501 16.812 1.00 94.38 123 PRO A N 1
ATOM 934 C CA . PRO A 1 123 ? -12.390 -6.703 18.031 1.00 94.38 123 PRO A CA 1
ATOM 935 C C . PRO A 1 123 ? -13.641 -6.865 18.905 1.00 94.38 123 PRO A C 1
ATOM 937 O O . PRO A 1 123 ? -14.748 -7.132 18.431 1.00 94.38 123 PRO A O 1
ATOM 940 N N . GLU A 1 124 ? -13.481 -6.621 20.208 1.00 91.06 124 GLU A N 1
ATOM 941 C CA . GLU A 1 124 ? -14.607 -6.574 21.142 1.00 91.06 124 GLU A CA 1
ATOM 942 C C . GLU A 1 124 ? -15.607 -5.479 20.724 1.00 91.06 124 GLU A C 1
ATOM 944 O O . GLU A 1 124 ? -15.248 -4.312 20.573 1.00 91.06 124 GLU A O 1
ATOM 949 N N . GLY A 1 125 ? -16.876 -5.855 20.530 1.00 91.06 125 GLY A N 1
ATOM 950 C CA . GLY A 1 125 ? -17.921 -4.948 20.030 1.00 91.06 125 GLY A CA 1
ATOM 951 C C . GLY A 1 125 ? -18.133 -4.975 18.510 1.00 91.06 125 GLY A C 1
ATOM 952 O O . GLY A 1 125 ? -19.030 -4.284 18.020 1.00 91.06 125 GLY A O 1
ATOM 953 N N . GLY A 1 126 ? -17.368 -5.802 17.793 1.00 96.12 126 GLY A N 1
ATOM 954 C CA . GLY A 1 126 ? -17.557 -6.116 16.379 1.00 96.12 126 GLY A CA 1
ATOM 955 C C . GLY A 1 126 ? -16.865 -5.154 15.413 1.00 96.12 126 GLY A C 1
ATOM 956 O O . GLY A 1 126 ? -16.523 -4.018 15.761 1.00 96.12 126 GLY A O 1
ATOM 957 N N . MET A 1 127 ? -16.674 -5.613 14.172 1.00 96.06 127 MET A N 1
ATOM 958 C CA . MET A 1 127 ? -15.980 -4.845 13.126 1.00 96.06 127 MET A CA 1
ATOM 959 C C . MET A 1 127 ? -16.625 -3.482 12.837 1.00 96.06 127 MET A C 1
ATOM 961 O O . MET A 1 127 ? -15.918 -2.479 12.746 1.00 96.06 127 MET A O 1
ATOM 965 N N . GLU A 1 128 ? -17.954 -3.419 12.726 1.00 94.81 128 GLU A N 1
ATOM 966 C CA . GLU A 1 128 ? -18.679 -2.186 12.384 1.00 94.81 128 GLU A CA 1
ATOM 967 C C . GLU A 1 128 ? -18.409 -1.063 13.398 1.00 94.81 128 GLU A C 1
ATOM 969 O O . GLU A 1 128 ? -17.973 0.034 13.032 1.00 94.81 128 GLU A O 1
ATOM 974 N N . SER A 1 129 ? -18.577 -1.372 14.687 1.00 95.06 129 SER A N 1
ATOM 975 C CA . SER A 1 129 ? -18.342 -0.441 15.793 1.00 95.06 129 SER A CA 1
ATOM 976 C C . SER A 1 129 ? -16.888 0.033 15.835 1.00 95.06 129 SER A C 1
ATOM 978 O O . SER A 1 129 ? -16.626 1.227 16.002 1.00 95.06 129 SER A O 1
ATOM 980 N N . ALA A 1 130 ? -15.933 -0.887 15.658 1.00 94.88 130 ALA A N 1
ATOM 981 C CA . ALA A 1 130 ? -14.507 -0.575 15.684 1.00 94.88 130 ALA A CA 1
ATOM 982 C C . ALA A 1 130 ? -14.103 0.357 14.531 1.00 94.88 130 ALA A C 1
ATOM 984 O O . ALA A 1 130 ? -13.411 1.355 14.750 1.00 94.88 130 ALA A O 1
ATOM 985 N N . VAL A 1 131 ? -14.592 0.092 13.315 1.00 92.31 131 VAL A N 1
ATOM 986 C CA . VAL A 1 131 ? -14.333 0.928 12.132 1.00 92.31 131 VAL A CA 1
ATOM 987 C C . VAL A 1 131 ? -14.952 2.315 12.292 1.00 92.31 131 VAL A C 1
ATOM 989 O O . VAL A 1 131 ? -14.297 3.320 11.999 1.00 92.31 131 VAL A O 1
ATOM 992 N N . GLN A 1 132 ? -16.190 2.402 12.786 1.00 90.44 132 GLN A N 1
ATOM 993 C CA . GLN A 1 132 ? -16.850 3.684 13.030 1.00 90.44 132 GLN A CA 1
ATOM 994 C C . GLN A 1 132 ? -16.094 4.518 14.073 1.00 90.44 132 GLN A C 1
ATOM 996 O O . GLN A 1 132 ? -15.866 5.714 13.866 1.00 90.44 132 GLN A O 1
ATOM 1001 N N . MET A 1 133 ? -15.652 3.888 15.164 1.00 89.88 133 MET A N 1
ATOM 1002 C CA . MET A 1 133 ? -14.882 4.554 16.213 1.00 89.88 133 MET A CA 1
ATOM 1003 C C . MET A 1 133 ? -13.533 5.055 15.686 1.00 89.88 133 MET A C 1
ATOM 1005 O O . MET A 1 133 ? -13.219 6.236 15.857 1.00 89.88 133 MET A O 1
ATOM 1009 N N . SER A 1 134 ? -12.799 4.208 14.959 1.00 88.44 134 SER A N 1
ATOM 1010 C CA . SER A 1 134 ? -11.526 4.553 14.312 1.00 88.44 134 SER A CA 1
ATOM 1011 C C . SER A 1 134 ? -11.654 5.751 13.359 1.00 88.44 134 SER A C 1
ATOM 1013 O O . SER A 1 134 ? -10.796 6.637 13.335 1.00 88.44 134 SER A O 1
ATOM 1015 N N . ARG A 1 135 ? -12.755 5.840 12.597 1.00 85.38 135 ARG A N 1
ATOM 1016 C CA . ARG A 1 135 ? -13.042 6.998 11.730 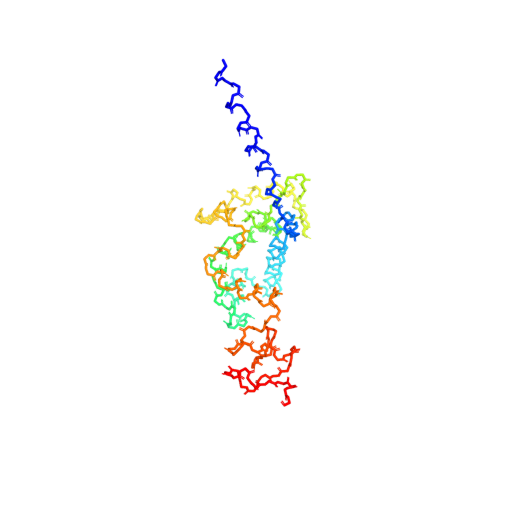1.00 85.38 135 ARG A CA 1
ATOM 1017 C C . ARG A 1 135 ? -13.342 8.268 12.528 1.00 85.38 135 ARG A C 1
ATOM 1019 O O . ARG A 1 135 ? -12.857 9.335 12.172 1.00 85.38 135 ARG A O 1
ATOM 1026 N N . SER A 1 136 ? -14.119 8.160 13.606 1.00 79.88 136 SER A N 1
ATOM 1027 C CA . SER A 1 136 ? -14.517 9.313 14.429 1.00 79.88 136 SER A CA 1
ATOM 1028 C C . SER A 1 136 ? -13.388 9.895 15.292 1.00 79.88 136 SER A C 1
ATOM 1030 O O . SER A 1 136 ? -13.431 11.074 15.638 1.00 79.88 136 SER A O 1
ATOM 1032 N N . GLY A 1 137 ? -12.390 9.077 15.644 1.00 70.31 137 GLY A N 1
ATOM 1033 C CA . GLY A 1 137 ? -11.291 9.448 16.538 1.00 70.31 137 GLY A CA 1
ATOM 1034 C C . GLY A 1 137 ? -10.030 9.978 15.851 1.00 70.31 137 GLY A C 1
ATOM 1035 O O . GLY A 1 137 ? -9.145 10.472 16.552 1.00 70.31 137 GLY A O 1
ATOM 1036 N N . SER A 1 138 ? -9.925 9.888 14.520 1.00 67.50 138 SER A N 1
ATOM 1037 C CA . SER A 1 138 ? -8.703 10.269 13.799 1.00 67.50 138 SER A CA 1
ATOM 1038 C C . SER A 1 138 ? -8.463 11.781 13.816 1.00 67.50 138 SER A C 1
ATOM 1040 O O . SER A 1 138 ? -9.345 12.580 13.496 1.00 67.50 138 SER A O 1
ATOM 1042 N N . ARG A 1 139 ? -7.234 12.179 14.159 1.00 63.78 139 ARG A N 1
ATOM 1043 C CA . ARG A 1 139 ? -6.781 13.581 14.206 1.00 63.78 139 ARG A CA 1
ATOM 1044 C C . ARG A 1 139 ? -6.189 14.071 12.884 1.00 63.78 139 ARG A C 1
ATOM 1046 O O . ARG A 1 139 ? -5.901 15.261 12.752 1.00 63.78 139 ARG A O 1
ATOM 1053 N N . VAL A 1 140 ? -5.979 13.174 11.920 1.00 57.06 140 VAL A N 1
ATOM 1054 C CA . VAL A 1 140 ? -5.465 13.508 10.585 1.00 57.06 140 VAL A CA 1
ATOM 1055 C C . VAL A 1 140 ? -6.513 14.308 9.800 1.00 57.06 140 VAL A C 1
ATOM 1057 O O . VAL A 1 140 ? -7.687 13.948 9.753 1.00 57.06 140 VAL A O 1
ATOM 1060 N N . LEU A 1 141 ? -6.087 15.434 9.213 1.00 46.28 141 LEU A N 1
ATOM 1061 C CA . LEU A 1 141 ? -6.966 16.399 8.543 1.00 46.28 141 LEU A CA 1
ATOM 1062 C C . LEU A 1 141 ? -7.724 15.789 7.339 1.00 46.28 141 LEU A C 1
ATOM 1064 O O . LEU A 1 141 ? -7.161 14.987 6.592 1.00 46.28 141 LEU A O 1
ATOM 1068 N N . PRO A 1 142 ? -8.953 16.269 7.056 1.00 44.06 142 PRO A N 1
ATOM 1069 C CA . PRO A 1 142 ? -9.840 15.779 5.991 1.00 44.06 142 PRO A CA 1
ATOM 1070 C C . PRO A 1 142 ? -9.339 16.017 4.558 1.00 44.06 142 PRO A C 1
ATOM 1072 O O . PRO A 1 142 ? -10.016 15.633 3.610 1.00 44.06 142 PRO A O 1
ATOM 1075 N N . PHE A 1 143 ? -8.152 16.608 4.366 1.00 40.56 143 PHE A N 1
ATOM 1076 C CA . PHE A 1 143 ? -7.503 16.634 3.047 1.00 40.56 143 PHE A CA 1
ATOM 1077 C C . PHE A 1 143 ? -7.269 15.213 2.505 1.00 40.56 143 PHE A C 1
ATOM 1079 O O . PHE A 1 143 ? -7.165 15.011 1.300 1.00 40.56 143 PHE A O 1
ATOM 1086 N N . PHE A 1 144 ? -7.243 14.229 3.407 1.00 47.44 144 PHE A N 1
ATOM 1087 C CA . PHE A 1 144 ? -7.155 12.809 3.114 1.00 47.44 144 PHE A CA 1
ATOM 1088 C C . PHE A 1 144 ? -8.450 12.053 3.464 1.00 47.44 144 PHE A C 1
ATOM 1090 O O . PHE A 1 144 ? -8.430 10.961 4.023 1.00 47.44 144 PHE A O 1
ATOM 1097 N N . HIS A 1 145 ? -9.609 12.658 3.191 1.00 47.84 145 HIS A N 1
ATOM 1098 C CA . HIS A 1 145 ? -10.895 11.973 3.308 1.00 47.84 145 HIS A CA 1
ATOM 1099 C C . HIS A 1 145 ? -11.077 11.031 2.104 1.00 47.84 145 HIS A C 1
ATOM 1101 O O . HIS A 1 145 ? -11.121 11.491 0.962 1.00 47.84 145 HIS A O 1
ATOM 1107 N N . TRP A 1 146 ? -11.179 9.717 2.351 1.00 47.38 146 TRP A N 1
ATOM 1108 C CA . TRP A 1 146 ? -11.287 8.670 1.316 1.00 47.38 146 TRP A CA 1
ATOM 1109 C C . TRP A 1 146 ? -12.421 8.897 0.305 1.00 47.38 146 TRP A C 1
ATOM 1111 O O . TRP A 1 146 ? -12.316 8.417 -0.816 1.00 47.38 146 TRP A O 1
ATOM 1121 N N . SER A 1 147 ? -13.443 9.707 0.616 1.00 44.00 147 SER A N 1
ATOM 1122 C CA . SER A 1 147 ? -14.460 10.100 -0.379 1.00 44.00 147 SER A CA 1
ATOM 1123 C C . SER A 1 147 ? -13.874 10.781 -1.625 1.00 44.00 147 SER A C 1
ATOM 1125 O O . SER A 1 147 ? -14.537 10.858 -2.647 1.00 44.00 147 SER A O 1
ATOM 1127 N N . MET A 1 148 ? -12.651 11.318 -1.547 1.00 43.38 148 MET A N 1
ATOM 1128 C CA . MET A 1 148 ? -11.936 11.893 -2.692 1.00 43.38 148 MET A CA 1
ATOM 1129 C C . MET A 1 148 ? -11.211 10.824 -3.536 1.00 43.38 148 MET A C 1
ATOM 1131 O O . MET A 1 148 ? -10.874 11.072 -4.688 1.00 43.38 148 MET A O 1
ATOM 1135 N N . VAL A 1 149 ? -10.970 9.640 -2.964 1.00 46.69 149 VAL A N 1
ATOM 1136 C CA . VAL A 1 149 ? -10.396 8.448 -3.618 1.00 46.69 149 VAL A CA 1
ATOM 1137 C C . VAL A 1 149 ? -11.500 7.502 -4.108 1.00 46.69 149 VAL A C 1
ATOM 1139 O O . VAL A 1 149 ? -11.278 6.726 -5.024 1.00 46.69 149 VAL A O 1
ATOM 1142 N N . GLU A 1 150 ? -12.709 7.609 -3.562 1.00 43.81 150 GLU A N 1
ATOM 1143 C CA . GLU A 1 150 ? -13.906 6.865 -3.977 1.00 43.81 150 GLU A CA 1
ATOM 1144 C C . GLU A 1 150 ? -14.365 7.213 -5.411 1.00 43.81 150 GLU A C 1
ATOM 1146 O O . GLU A 1 150 ? -14.972 6.386 -6.087 1.00 43.81 150 GLU A O 1
ATOM 1151 N N . GLU A 1 151 ? -14.008 8.402 -5.916 1.00 46.22 151 GLU A N 1
ATOM 1152 C CA . GLU A 1 151 ? -14.164 8.773 -7.334 1.00 46.22 151 GLU A CA 1
ATOM 1153 C C . GLU A 1 151 ? -13.034 8.247 -8.237 1.00 46.22 151 GLU A C 1
ATOM 1155 O O . GLU A 1 151 ? -13.146 8.325 -9.462 1.00 46.22 151 GLU A O 1
ATOM 1160 N N . LEU A 1 152 ? -11.952 7.713 -7.660 1.00 49.53 152 LEU A N 1
ATOM 1161 C CA . LEU A 1 152 ? -10.840 7.154 -8.418 1.00 49.53 152 LEU A CA 1
ATOM 1162 C C . LEU A 1 152 ? -11.118 5.674 -8.677 1.00 49.53 152 LEU A C 1
ATOM 1164 O O . LEU A 1 152 ? -11.070 4.842 -7.773 1.00 49.53 152 LEU A O 1
ATOM 1168 N N . SER A 1 153 ? -11.385 5.321 -9.932 1.00 47.06 153 SER A N 1
ATOM 1169 C CA . SER A 1 153 ? -11.779 3.957 -10.302 1.00 47.06 153 SER A CA 1
ATOM 1170 C C . SER A 1 153 ? -10.644 2.931 -10.136 1.00 47.06 153 SER A C 1
ATOM 1172 O O . SER A 1 153 ? -10.871 1.723 -10.210 1.00 47.06 153 SER A O 1
ATOM 1174 N N . SER A 1 154 ? -9.411 3.392 -9.866 1.00 55.31 154 SER A N 1
ATOM 1175 C CA . SER A 1 154 ? -8.266 2.551 -9.504 1.00 55.31 154 SER A CA 1
ATOM 1176 C C . SER A 1 154 ? -7.152 3.321 -8.772 1.00 55.31 154 SER A C 1
ATOM 1178 O O . SER A 1 154 ? -6.958 4.519 -8.979 1.00 55.31 154 SER A O 1
ATOM 1180 N N . ALA A 1 155 ? -6.309 2.608 -8.006 1.00 56.16 155 ALA A N 1
ATOM 1181 C CA . ALA A 1 155 ? -5.073 3.155 -7.415 1.00 56.16 155 ALA A CA 1
ATOM 1182 C C . ALA A 1 155 ? -4.115 3.771 -8.463 1.00 56.16 155 ALA A C 1
ATOM 1184 O O . ALA A 1 155 ? -3.246 4.576 -8.129 1.00 56.16 155 ALA A O 1
ATOM 1185 N N . CYS A 1 156 ? -4.295 3.422 -9.740 1.00 56.56 156 CYS A N 1
ATOM 1186 C CA . CYS A 1 156 ? -3.555 3.961 -10.873 1.00 56.56 156 CYS A CA 1
ATOM 1187 C C . CYS A 1 156 ? -3.956 5.389 -11.258 1.00 56.56 156 CYS A C 1
ATOM 1189 O O . CYS A 1 156 ? -3.283 5.998 -12.085 1.00 56.56 156 CYS A O 1
ATOM 1191 N N . GLU A 1 157 ? -5.022 5.937 -10.681 1.00 59.19 157 GLU A N 1
ATOM 1192 C CA . GLU A 1 157 ? -5.460 7.314 -10.924 1.00 59.19 157 GLU A CA 1
ATOM 1193 C C . GLU A 1 157 ? -4.883 8.305 -9.905 1.00 59.19 157 GLU A C 1
ATOM 1195 O O . GLU A 1 157 ? -4.976 9.517 -10.100 1.00 59.19 157 GLU A O 1
ATOM 1200 N N . LEU A 1 158 ? -4.195 7.812 -8.865 1.00 52.56 158 LEU A N 1
ATOM 1201 C CA . LEU A 1 158 ? -3.476 8.668 -7.927 1.00 52.56 158 LEU A CA 1
ATOM 1202 C C . LEU A 1 158 ? -2.349 9.441 -8.649 1.00 52.56 158 LEU A C 1
ATOM 1204 O O . LEU A 1 158 ? -1.558 8.843 -9.401 1.00 52.56 158 LEU A O 1
ATOM 1208 N N . PRO A 1 159 ? -2.219 10.764 -8.417 1.00 44.53 159 PRO A N 1
ATOM 1209 C CA . PRO A 1 159 ? -1.110 11.555 -8.943 1.00 44.53 159 PRO A CA 1
ATOM 1210 C C . PRO A 1 159 ? 0.242 10.938 -8.549 1.00 44.53 159 PRO A C 1
ATOM 1212 O O . PRO A 1 159 ? 0.492 10.668 -7.380 1.00 44.53 159 PRO A O 1
ATOM 1215 N N . GLY A 1 160 ? 1.112 10.678 -9.531 1.00 48.38 160 GLY A N 1
ATOM 1216 C CA . GLY A 1 160 ? 2.417 10.025 -9.326 1.00 48.38 160 GLY A CA 1
ATOM 1217 C C . GLY A 1 160 ? 2.411 8.490 -9.419 1.00 48.38 160 GLY A C 1
ATOM 1218 O O . GLY A 1 160 ? 3.427 7.912 -9.794 1.00 48.38 160 GLY A O 1
ATOM 1219 N N . VAL A 1 161 ? 1.271 7.824 -9.201 1.00 56.22 161 VAL A N 1
ATOM 1220 C CA . VAL A 1 161 ? 1.139 6.352 -9.302 1.00 56.22 161 VAL A CA 1
ATOM 1221 C C . VAL A 1 161 ? 0.773 5.910 -10.724 1.00 56.22 161 VAL A C 1
ATOM 1223 O O . VAL A 1 161 ? 1.172 4.836 -11.177 1.00 56.22 161 VAL A O 1
ATOM 1226 N N . SER A 1 162 ? 0.087 6.771 -11.482 1.00 58.25 162 SER A N 1
ATOM 1227 C CA . SER A 1 162 ? -0.366 6.474 -12.850 1.00 58.25 162 SER A CA 1
ATOM 1228 C C . SER A 1 162 ? 0.750 6.082 -13.821 1.00 58.25 162 SER A C 1
ATOM 1230 O O . SER A 1 162 ? 0.548 5.227 -14.684 1.00 58.25 162 SER A O 1
ATOM 1232 N N . PHE A 1 163 ? 1.948 6.657 -13.679 1.00 56.78 163 PHE A N 1
ATOM 1233 C CA . PHE A 1 163 ? 3.105 6.289 -14.498 1.00 56.78 163 PHE A CA 1
ATOM 1234 C C . PHE A 1 163 ? 3.561 4.852 -14.216 1.00 56.78 163 PHE A C 1
ATOM 1236 O O . PHE A 1 163 ? 3.713 4.063 -15.147 1.00 56.78 163 PHE A O 1
ATOM 1243 N N . VAL A 1 164 ? 3.689 4.495 -12.936 1.00 61.97 164 VAL A N 1
ATOM 1244 C CA . VAL A 1 164 ? 4.099 3.158 -12.484 1.00 61.97 164 VAL A CA 1
ATOM 1245 C C . VAL A 1 164 ? 3.068 2.110 -12.900 1.00 61.97 164 VAL A C 1
ATOM 1247 O O . VAL A 1 164 ? 3.417 1.078 -13.470 1.00 61.97 164 VAL A O 1
ATOM 1250 N N . CYS A 1 165 ? 1.784 2.410 -12.712 1.00 66.12 165 CYS A N 1
ATOM 1251 C CA . CYS A 1 165 ? 0.701 1.536 -13.144 1.00 66.12 165 CYS A CA 1
ATOM 1252 C C . CYS A 1 165 ? 0.689 1.286 -14.656 1.00 66.12 165 CYS A C 1
ATOM 1254 O O . CYS A 1 165 ? 0.536 0.141 -15.076 1.00 66.12 165 CYS A O 1
ATOM 1256 N N . ARG A 1 166 ? 0.870 2.322 -15.493 1.00 67.12 166 ARG A N 1
ATOM 1257 C CA . ARG A 1 166 ? 0.937 2.149 -16.958 1.00 67.12 166 ARG A CA 1
ATOM 1258 C C . ARG A 1 166 ? 2.067 1.207 -17.361 1.00 67.12 166 ARG A C 1
ATOM 1260 O O . ARG A 1 166 ? 1.870 0.348 -18.220 1.00 67.12 166 ARG A O 1
ATOM 1267 N N . THR A 1 167 ? 3.219 1.350 -16.717 1.00 62.16 167 THR A N 1
ATOM 1268 C CA . THR A 1 167 ? 4.387 0.496 -16.933 1.00 62.16 167 THR A CA 1
ATOM 1269 C C . THR A 1 167 ? 4.091 -0.959 -16.569 1.00 62.16 167 THR A C 1
ATOM 1271 O O . THR A 1 167 ? 4.244 -1.844 -17.411 1.00 62.16 167 THR A O 1
ATOM 1274 N N . ILE A 1 168 ? 3.574 -1.206 -15.361 1.00 65.56 168 ILE A N 1
ATOM 1275 C CA . ILE A 1 168 ? 3.218 -2.554 -14.890 1.00 65.56 168 ILE A CA 1
ATOM 1276 C C . ILE A 1 168 ? 2.150 -3.183 -15.792 1.00 65.56 168 ILE A C 1
ATOM 1278 O O . ILE A 1 168 ? 2.299 -4.328 -16.223 1.00 65.56 168 ILE A O 1
ATOM 1282 N N . HIS A 1 169 ? 1.102 -2.431 -16.140 1.00 67.81 169 HIS A N 1
ATOM 1283 C CA . HIS A 1 169 ? 0.041 -2.917 -17.016 1.00 67.81 169 HIS A CA 1
ATOM 1284 C C . HIS A 1 169 ? 0.589 -3.292 -18.395 1.00 67.81 169 HIS A C 1
ATOM 1286 O O . HIS A 1 169 ? 0.215 -4.329 -18.935 1.00 67.81 169 HIS A O 1
ATOM 1292 N N . SER A 1 170 ? 1.501 -2.501 -18.968 1.00 64.44 170 SER A N 1
ATOM 1293 C CA . SER A 1 170 ? 2.128 -2.821 -20.257 1.00 64.44 170 SER A CA 1
ATOM 1294 C C . SER A 1 170 ? 2.900 -4.145 -20.205 1.00 64.44 170 SER A C 1
ATOM 1296 O O . SER A 1 170 ? 2.705 -4.998 -21.069 1.00 64.44 170 SER A O 1
ATOM 1298 N N . ILE A 1 171 ? 3.696 -4.365 -19.156 1.00 61.50 171 ILE A N 1
ATOM 1299 C CA . ILE A 1 171 ? 4.510 -5.580 -18.981 1.00 61.50 171 ILE A CA 1
ATOM 1300 C C . ILE A 1 171 ? 3.631 -6.822 -18.768 1.00 61.50 171 ILE A C 1
ATOM 1302 O O . ILE A 1 171 ? 3.883 -7.884 -19.345 1.00 61.50 171 ILE A O 1
ATOM 1306 N N . LEU A 1 172 ? 2.592 -6.704 -17.935 1.00 66.81 172 LEU A N 1
ATOM 1307 C CA . LEU A 1 172 ? 1.739 -7.835 -17.568 1.00 66.81 172 LEU A CA 1
ATOM 1308 C C . LEU A 1 172 ? 0.716 -8.187 -18.654 1.00 66.81 172 LEU A C 1
ATOM 1310 O O . LEU A 1 172 ? 0.518 -9.370 -18.919 1.00 66.81 172 LEU A O 1
ATOM 1314 N N . SER A 1 173 ? 0.092 -7.194 -19.297 1.00 69.06 173 SER A N 1
ATOM 1315 C CA . SER A 1 173 ? -0.981 -7.430 -20.278 1.00 69.06 173 SER A CA 1
ATOM 1316 C C . SER A 1 173 ? -0.475 -7.636 -21.705 1.00 69.06 173 SER A C 1
ATOM 1318 O O . SER A 1 173 ? -1.026 -8.459 -22.431 1.00 69.06 173 SER A O 1
ATOM 1320 N N . LYS A 1 174 ? 0.576 -6.918 -22.128 1.00 71.19 174 LYS A N 1
ATOM 1321 C CA . LYS A 1 174 ? 1.076 -6.998 -23.511 1.00 71.19 174 LYS A CA 1
ATOM 1322 C C . LYS A 1 174 ? 2.159 -8.058 -23.689 1.00 71.19 174 LYS A C 1
ATOM 1324 O O . LYS A 1 174 ? 2.508 -8.353 -24.827 1.00 71.19 174 LYS A O 1
ATOM 1329 N N . LEU A 1 175 ? 2.677 -8.624 -22.591 1.00 77.00 175 LEU A N 1
ATOM 1330 C CA . LEU A 1 175 ? 3.740 -9.640 -22.578 1.00 77.00 175 LEU A CA 1
ATOM 1331 C C . LEU A 1 175 ? 4.983 -9.236 -23.395 1.00 77.00 175 LEU A C 1
ATOM 1333 O O . LEU A 1 175 ? 5.695 -10.100 -23.912 1.00 77.00 175 LEU A O 1
ATOM 1337 N N . LYS A 1 176 ? 5.224 -7.927 -23.518 1.00 82.25 176 LYS A N 1
ATOM 1338 C CA . LYS A 1 176 ? 6.369 -7.334 -24.213 1.00 82.25 176 LYS A CA 1
ATOM 1339 C C . LYS A 1 176 ? 7.429 -6.887 -23.209 1.00 82.25 176 LYS A C 1
ATOM 1341 O O . LYS A 1 176 ? 7.053 -6.589 -22.067 1.00 82.25 176 LYS A O 1
ATOM 1346 N N . PRO A 1 177 ? 8.706 -6.832 -23.617 1.00 81.69 177 PRO A N 1
ATOM 1347 C CA . PRO A 1 177 ? 9.752 -6.303 -22.761 1.00 81.69 177 PRO A CA 1
ATOM 1348 C C . PRO A 1 177 ? 9.463 -4.852 -22.380 1.00 81.69 177 PRO A C 1
ATOM 1350 O O . PRO A 1 177 ? 8.822 -4.109 -23.126 1.00 81.69 177 PRO A O 1
ATOM 1353 N N . PHE A 1 178 ? 9.916 -4.447 -21.195 1.00 80.94 178 PHE A N 1
ATOM 1354 C CA . PHE A 1 178 ? 9.831 -3.047 -20.775 1.00 80.94 178 PHE A CA 1
ATOM 1355 C C . PHE A 1 178 ? 10.757 -2.132 -21.589 1.00 80.94 178 PHE A C 1
ATOM 1357 O O . PHE A 1 178 ? 10.383 -0.996 -21.875 1.00 80.94 178 PHE A O 1
ATOM 1364 N N . ILE A 1 179 ? 11.938 -2.636 -21.955 1.00 78.12 179 ILE A N 1
ATOM 1365 C CA . ILE A 1 179 ? 12.920 -1.963 -22.810 1.00 78.12 179 ILE A CA 1
ATOM 1366 C C . ILE A 1 179 ? 13.042 -2.799 -24.086 1.00 78.12 179 ILE A C 1
ATOM 1368 O O . ILE A 1 179 ? 13.478 -3.941 -24.000 1.00 78.12 179 ILE A O 1
ATOM 1372 N N . ASP A 1 180 ? 12.564 -2.249 -25.195 1.00 86.25 180 ASP A N 1
ATOM 1373 C CA . ASP A 1 180 ? 12.511 -2.833 -26.545 1.00 86.25 180 ASP A CA 1
ATOM 1374 C C . ASP A 1 180 ? 12.459 -1.624 -27.494 1.00 86.25 180 ASP A C 1
ATOM 1376 O O . ASP A 1 180 ? 11.388 -1.057 -27.744 1.00 86.25 180 ASP A O 1
ATOM 1380 N N . LEU A 1 181 ? 13.631 -1.082 -27.821 1.00 91.31 181 LEU A N 1
ATOM 1381 C CA . LEU A 1 181 ? 13.789 0.217 -28.485 1.00 91.31 181 LEU A CA 1
ATOM 1382 C C . LEU A 1 181 ? 13.564 0.121 -29.995 1.00 91.31 181 LEU A C 1
ATOM 1384 O O . LEU A 1 181 ? 13.066 1.081 -30.592 1.00 91.31 181 LEU A O 1
ATOM 1388 N N . ASP A 1 182 ? 13.907 -1.012 -30.601 1.00 91.81 182 ASP A N 1
ATOM 1389 C CA . ASP A 1 182 ? 13.700 -1.270 -32.025 1.00 91.81 182 ASP A CA 1
ATOM 1390 C C . ASP A 1 182 ? 12.406 -2.043 -32.335 1.00 91.81 182 ASP A C 1
ATOM 1392 O O . ASP A 1 182 ? 11.925 -2.018 -33.471 1.00 91.81 182 ASP A O 1
ATOM 1396 N N . GLY A 1 183 ? 11.754 -2.603 -31.315 1.00 91.81 183 GLY A N 1
ATOM 1397 C CA . GLY A 1 183 ? 10.441 -3.222 -31.423 1.00 91.81 183 GLY A CA 1
ATOM 1398 C C . GLY A 1 183 ? 10.471 -4.695 -31.824 1.00 91.81 183 GLY A C 1
ATOM 1399 O O . GLY A 1 183 ? 9.412 -5.216 -32.202 1.00 91.81 183 GLY A O 1
ATOM 1400 N N . ASP A 1 184 ? 11.622 -5.363 -31.755 1.00 93.00 184 ASP A N 1
ATOM 1401 C CA . ASP A 1 184 ? 11.793 -6.767 -32.131 1.00 93.00 184 ASP A CA 1
ATOM 1402 C C . ASP A 1 184 ? 11.358 -7.780 -31.048 1.00 93.00 184 ASP A C 1
ATOM 1404 O O . ASP A 1 184 ? 11.250 -8.985 -31.312 1.00 93.00 184 ASP A O 1
ATOM 1408 N N . HIS A 1 185 ? 10.986 -7.278 -29.864 1.00 92.31 185 HIS A N 1
ATOM 1409 C CA . HIS A 1 185 ? 10.514 -8.026 -28.691 1.00 92.31 185 HIS A CA 1
ATOM 1410 C C . HIS A 1 185 ? 11.585 -8.754 -27.885 1.00 92.31 185 HIS A C 1
ATOM 1412 O O . HIS A 1 185 ? 11.232 -9.601 -27.047 1.00 92.31 185 HIS A O 1
ATOM 1418 N N . TYR A 1 186 ? 12.847 -8.412 -28.095 1.00 93.62 186 TYR A N 1
ATOM 1419 C CA . TYR A 1 186 ? 13.964 -8.782 -27.248 1.00 93.62 186 TYR A CA 1
ATOM 1420 C C . TYR A 1 186 ? 14.386 -7.573 -26.405 1.00 93.62 186 TYR A C 1
ATOM 1422 O O . TYR A 1 186 ? 13.750 -6.523 -26.413 1.00 93.62 186 TYR A O 1
ATOM 1430 N N . SER A 1 187 ? 15.323 -7.789 -25.486 1.00 91.81 187 SER A N 1
ATOM 1431 C CA . SER A 1 187 ? 15.743 -6.744 -24.556 1.00 91.81 187 SER A CA 1
ATO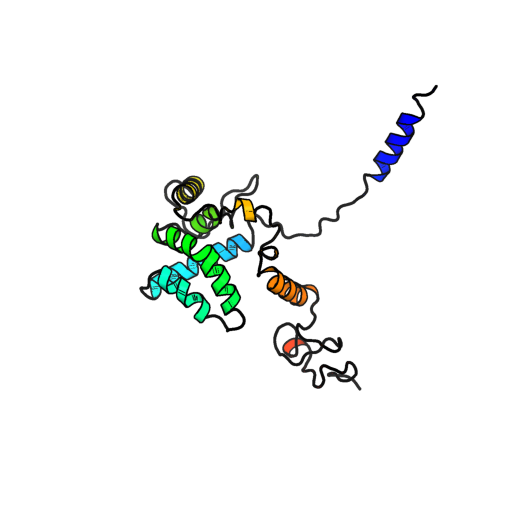M 1432 C C . SER A 1 187 ? 17.148 -6.993 -24.043 1.00 91.81 187 SER A C 1
ATOM 1434 O O . SER A 1 187 ? 17.603 -8.138 -23.946 1.00 91.81 187 SER A O 1
ATOM 1436 N N . ILE A 1 188 ? 17.799 -5.913 -23.622 1.00 89.94 188 ILE A N 1
ATOM 1437 C CA . ILE A 1 188 ? 19.114 -5.927 -22.970 1.00 89.94 188 ILE A CA 1
ATOM 1438 C C . ILE A 1 188 ? 19.055 -6.171 -21.451 1.00 89.94 188 ILE A C 1
ATOM 1440 O O . ILE A 1 188 ? 20.101 -6.383 -20.824 1.00 89.94 188 ILE A O 1
ATOM 1444 N N . ILE A 1 189 ? 17.868 -6.108 -20.834 1.00 82.25 189 ILE A N 1
ATOM 1445 C CA . ILE A 1 189 ? 17.683 -6.317 -19.388 1.00 82.25 189 ILE A CA 1
ATOM 1446 C C . ILE A 1 189 ? 17.054 -7.674 -19.088 1.00 82.25 189 ILE A C 1
ATOM 1448 O O . ILE A 1 189 ? 16.283 -8.193 -19.882 1.00 82.25 189 ILE A O 1
ATOM 1452 N N . GLU A 1 190 ? 17.332 -8.223 -17.907 1.00 85.75 190 GLU A N 1
ATOM 1453 C CA . GLU A 1 190 ? 16.820 -9.537 -17.492 1.00 85.75 190 GLU A CA 1
ATOM 1454 C C . GLU A 1 190 ? 15.363 -9.505 -17.016 1.00 85.75 190 GLU A C 1
ATOM 1456 O O . GLU A 1 190 ? 14.560 -10.393 -17.312 1.00 85.75 190 GLU A O 1
ATOM 1461 N N . ALA A 1 191 ? 14.994 -8.445 -16.301 1.00 77.31 191 ALA A N 1
ATOM 1462 C CA . ALA A 1 191 ? 13.672 -8.288 -15.713 1.00 77.31 191 ALA A CA 1
ATOM 1463 C C . ALA A 1 191 ? 12.596 -7.889 -16.744 1.00 77.31 191 ALA A C 1
ATOM 1465 O O . ALA A 1 191 ? 12.856 -7.683 -17.925 1.00 77.31 191 ALA A O 1
ATOM 1466 N N . PHE A 1 192 ? 11.351 -7.765 -16.273 1.00 80.31 192 PHE A N 1
ATOM 1467 C CA . PHE A 1 192 ? 10.238 -7.156 -17.015 1.00 80.31 192 PHE A CA 1
ATOM 1468 C C . PHE A 1 192 ? 10.040 -7.674 -18.451 1.00 80.31 192 PHE A C 1
ATOM 1470 O O . PHE A 1 192 ? 9.911 -6.889 -19.388 1.00 80.31 192 PHE A O 1
ATOM 1477 N N . ARG A 1 193 ? 9.972 -9.005 -18.606 1.00 84.81 193 ARG A N 1
ATOM 1478 C CA . ARG A 1 193 ? 9.812 -9.707 -19.899 1.00 84.81 193 ARG A CA 1
ATOM 1479 C C . ARG A 1 193 ? 10.994 -9.545 -20.870 1.00 84.81 193 ARG A C 1
ATOM 1481 O O . ARG A 1 193 ? 10.806 -9.789 -22.056 1.00 84.81 193 ARG A O 1
ATOM 1488 N N . GLY A 1 194 ? 12.173 -9.174 -20.372 1.00 85.19 194 GLY A N 1
ATOM 1489 C CA . GLY A 1 194 ? 13.405 -9.086 -21.150 1.00 85.19 194 GLY A CA 1
ATOM 1490 C C . GLY A 1 194 ? 14.120 -10.429 -21.349 1.00 85.19 194 GLY A C 1
ATOM 1491 O O . GLY A 1 194 ? 13.485 -11.455 -21.608 1.00 85.19 194 GLY A O 1
ATOM 1492 N N . ASP A 1 195 ? 15.447 -10.441 -21.244 1.00 91.56 195 ASP A N 1
ATOM 1493 C CA . ASP A 1 195 ? 16.288 -11.544 -21.717 1.00 91.56 195 ASP A CA 1
ATOM 1494 C C . ASP A 1 195 ? 16.106 -12.875 -20.972 1.00 91.56 195 ASP A C 1
ATOM 1496 O O . ASP A 1 195 ? 16.258 -13.931 -21.593 1.00 91.56 195 ASP A O 1
ATOM 1500 N N . ALA A 1 196 ? 15.641 -12.851 -19.717 1.00 91.94 196 ALA A N 1
ATOM 1501 C CA . ALA A 1 196 ? 15.262 -14.054 -18.973 1.00 91.94 196 ALA A CA 1
ATOM 1502 C C . ALA A 1 196 ? 14.157 -14.862 -19.677 1.00 91.94 196 ALA A C 1
ATOM 1504 O O . ALA A 1 196 ? 13.983 -16.048 -19.400 1.00 91.94 196 ALA A O 1
ATOM 1505 N N . TRP A 1 197 ? 13.388 -14.224 -20.568 1.00 91.62 197 TRP A N 1
ATOM 1506 C CA . TRP A 1 197 ? 12.262 -14.837 -21.269 1.00 91.62 197 TRP A CA 1
ATOM 1507 C C . TRP A 1 197 ? 12.589 -15.275 -22.697 1.00 91.62 197 TRP A C 1
ATOM 1509 O O . TRP A 1 197 ? 12.010 -16.260 -23.154 1.00 91.62 197 TRP A O 1
ATOM 1519 N N . ARG A 1 198 ? 13.441 -14.541 -23.428 1.00 90.25 198 ARG A N 1
ATOM 1520 C CA . ARG A 1 198 ? 13.623 -14.735 -24.884 1.00 90.25 198 ARG A CA 1
ATOM 1521 C C . ARG A 1 198 ? 15.082 -14.768 -25.354 1.00 90.25 198 ARG A C 1
ATOM 1523 O O . ARG A 1 198 ? 15.325 -15.035 -26.524 1.00 90.25 198 ARG A O 1
ATOM 1530 N N . GLY A 1 199 ? 16.050 -14.617 -24.452 1.00 92.31 199 GLY A N 1
ATOM 1531 C CA . GLY A 1 199 ? 17.460 -14.444 -24.801 1.00 92.31 199 GLY A CA 1
ATOM 1532 C C . GLY A 1 199 ? 17.812 -12.968 -24.985 1.00 92.31 199 GLY A C 1
ATOM 1533 O O . GLY A 1 199 ? 16.945 -12.147 -25.275 1.00 92.31 199 GLY A O 1
ATOM 1534 N N . ARG A 1 200 ? 19.083 -12.634 -24.749 1.00 95.00 200 ARG A N 1
ATOM 1535 C CA . ARG A 1 200 ? 19.551 -11.245 -24.696 1.00 95.00 200 ARG A CA 1
ATOM 1536 C C . ARG A 1 200 ? 19.672 -10.652 -26.083 1.00 95.00 200 ARG A C 1
ATOM 1538 O O . ARG A 1 200 ? 20.329 -11.246 -26.936 1.00 95.00 200 ARG A O 1
ATOM 1545 N N . ASP A 1 201 ? 19.106 -9.466 -26.244 1.00 95.12 201 ASP A N 1
ATOM 1546 C CA . ASP A 1 201 ? 19.360 -8.639 -27.408 1.00 95.12 201 ASP A CA 1
ATOM 1547 C C . ASP A 1 201 ? 20.771 -8.041 -27.337 1.00 95.12 201 ASP A C 1
ATOM 1549 O O . ASP A 1 201 ? 21.199 -7.526 -26.299 1.00 95.12 201 ASP A O 1
ATOM 1553 N N . CYS A 1 202 ? 21.526 -8.176 -28.421 1.00 93.81 202 CYS A N 1
ATOM 1554 C CA . CYS A 1 202 ? 22.865 -7.622 -28.524 1.00 93.81 202 CYS A CA 1
ATOM 1555 C C . CYS A 1 202 ? 22.902 -6.243 -29.192 1.00 93.81 202 CYS A C 1
ATOM 1557 O O . CYS A 1 202 ? 23.932 -5.577 -29.051 1.00 93.81 202 CYS A O 1
ATOM 1559 N N . ASP A 1 203 ? 21.831 -5.813 -29.869 1.00 94.75 203 ASP A N 1
ATOM 1560 C CA . ASP A 1 203 ? 21.742 -4.516 -30.545 1.00 94.75 203 ASP A CA 1
ATOM 1561 C C . ASP A 1 203 ? 20.302 -3.970 -30.569 1.00 94.75 203 ASP A C 1
ATOM 1563 O O . ASP A 1 203 ? 19.677 -3.901 -31.621 1.00 94.75 203 ASP A O 1
ATOM 1567 N N . ASP A 1 204 ? 19.840 -3.489 -29.410 1.00 92.00 204 ASP A N 1
ATOM 1568 C CA . ASP A 1 204 ? 18.498 -2.920 -29.150 1.00 92.00 204 ASP A CA 1
ATOM 1569 C C . ASP A 1 204 ? 18.311 -1.524 -29.787 1.00 92.00 204 ASP A C 1
ATOM 1571 O O . ASP A 1 204 ? 17.796 -0.586 -29.191 1.00 92.00 204 ASP A O 1
ATOM 1575 N N . VAL A 1 205 ? 18.854 -1.301 -30.978 1.00 94.62 205 VAL A N 1
ATOM 1576 C CA . VAL A 1 205 ? 18.532 -0.158 -31.852 1.00 94.62 205 VAL A CA 1
ATOM 1577 C C . VAL A 1 205 ? 18.318 -0.613 -33.295 1.00 94.62 205 VAL A C 1
ATOM 1579 O O . VAL A 1 205 ? 18.154 0.221 -34.192 1.00 94.62 205 VAL A O 1
ATOM 1582 N N . ASN A 1 206 ? 18.347 -1.921 -33.536 1.00 93.69 206 ASN A N 1
ATOM 1583 C CA . ASN A 1 206 ? 18.326 -2.520 -34.848 1.00 93.69 206 ASN A CA 1
ATOM 1584 C C . ASN A 1 206 ? 17.512 -3.814 -34.823 1.00 93.69 206 ASN A C 1
ATOM 1586 O O . ASN A 1 206 ? 18.056 -4.899 -34.624 1.00 93.69 206 ASN A O 1
ATOM 1590 N N . ASP A 1 207 ? 16.246 -3.695 -35.233 1.00 94.75 207 ASP A N 1
ATOM 1591 C CA . ASP A 1 207 ? 15.271 -4.792 -35.302 1.00 94.75 207 ASP A CA 1
ATOM 1592 C C . ASP A 1 207 ? 15.698 -5.947 -36.228 1.00 94.75 207 ASP A C 1
ATOM 1594 O O . ASP A 1 207 ? 15.028 -6.983 -36.348 1.00 94.75 207 ASP A O 1
ATOM 1598 N N . MET A 1 208 ? 16.815 -5.768 -36.941 1.00 94.44 208 MET A N 1
ATOM 1599 C CA . MET A 1 208 ? 17.448 -6.768 -37.771 1.00 94.44 208 MET A CA 1
ATOM 1600 C C . MET A 1 208 ? 18.376 -7.722 -37.006 1.00 94.44 208 MET A C 1
ATOM 1602 O O . MET A 1 208 ? 18.819 -8.700 -37.607 1.00 94.44 208 MET A O 1
ATOM 1606 N N . ILE A 1 209 ? 18.677 -7.489 -35.728 1.00 93.88 209 ILE A N 1
ATOM 1607 C CA . ILE A 1 209 ? 19.678 -8.242 -34.964 1.00 93.88 209 ILE A CA 1
ATOM 1608 C C . ILE A 1 209 ? 19.056 -8.782 -33.674 1.00 93.88 209 ILE A C 1
ATOM 1610 O O . ILE A 1 209 ? 19.024 -8.103 -32.669 1.00 93.88 209 ILE A O 1
ATOM 1614 N N . TYR A 1 210 ? 18.657 -10.058 -33.678 1.00 94.19 210 TYR A N 1
ATOM 1615 C CA . TYR A 1 210 ? 18.134 -10.719 -32.478 1.00 94.19 210 TYR A CA 1
ATOM 1616 C C . TYR A 1 210 ? 18.458 -12.213 -32.405 1.00 94.19 210 TYR A C 1
ATOM 1618 O O . TYR A 1 210 ? 18.749 -12.857 -33.426 1.00 94.19 210 TYR A O 1
ATOM 1626 N N . PRO A 1 211 ? 18.369 -12.817 -31.204 1.00 95.56 211 PRO A N 1
ATOM 1627 C CA . PRO A 1 211 ? 18.560 -14.249 -31.016 1.00 95.56 211 PRO A CA 1
ATOM 1628 C C . PRO A 1 211 ? 17.663 -15.117 -31.910 1.00 95.56 211 PRO A C 1
ATOM 1630 O O . PRO A 1 211 ? 16.439 -15.015 -31.901 1.00 95.56 211 PRO A O 1
ATOM 1633 N N . GLY A 1 212 ? 18.285 -16.048 -32.639 1.00 92.94 212 GLY A N 1
ATOM 1634 C CA . GLY A 1 212 ? 17.590 -17.014 -33.499 1.00 92.94 212 GLY A CA 1
ATOM 1635 C C . GLY A 1 212 ? 17.385 -16.559 -34.946 1.00 92.94 212 GLY A C 1
ATOM 1636 O O . GLY A 1 212 ? 16.885 -17.343 -35.755 1.00 92.94 212 GLY A O 1
ATOM 1637 N N . ARG A 1 213 ? 17.803 -15.339 -35.295 1.00 88.31 213 ARG A N 1
ATOM 1638 C CA . ARG A 1 213 ? 17.811 -14.858 -36.677 1.00 88.31 213 ARG A CA 1
ATOM 1639 C C . ARG A 1 213 ? 18.958 -15.483 -37.480 1.00 88.31 213 ARG A C 1
ATOM 1641 O O . ARG A 1 213 ? 20.082 -15.553 -36.986 1.00 88.31 213 ARG A O 1
ATOM 1648 N N . MET A 1 214 ? 18.657 -15.948 -38.696 1.00 65.50 214 MET A N 1
ATOM 1649 C CA . MET A 1 214 ? 19.621 -16.528 -39.648 1.00 65.50 214 MET A CA 1
ATOM 1650 C C . MET A 1 214 ? 20.042 -15.529 -40.718 1.00 65.50 214 MET A C 1
ATOM 1652 O O . MET A 1 214 ? 19.173 -14.730 -41.140 1.00 65.50 214 MET A O 1
#

InterPro domains:
  IPR008139 Saposin B type domain [PS50015] (33-112)
  IPR008139 Saposin B type domain [SM00741] (35-108)
  IPR011001 Saposin-like [SSF47862] (35-108)
  IPR039676 Acyloxyacyl hydrolase [PTHR15010] (7-213)
  IPR048593 Acyloxyacyl hydrolase, N-terminal domain [PF20825] (37-165)

=== Feature glossary ===
Each block in this record encodes a different view of the same protein. In brief:

Predicted aligned error. PAE(i, j) answers: if I align the predicted and true structures on residue i, how far off (in Å) do I expect residue j to be? A block-diagonal PAE matrix with low values on the blocks and high values off-diagonal is the signature of a multi-domain protein with confidently predicted domains but uncertain inter-domain orientation.

Contact-map, Ramachandran, and PAE plots. Plot images: a contact map (which residues are close in 3D, as an N×N binary image), a Ramachandran scatter (backbone torsion angles, revealing secondary-structure composition at a glance), and — for AlphaFold structures — a PAE heatmap (pairwise prediction confidence).

Backbone torsions (φ/ψ). φ (phi) and ψ (psi) are the two rotatable backbone dihedrals per residue: φ is the C(i-1)–N–Cα–C torsion, ψ is the N–Cα–C–N(i+1) torsion, both in degrees on (−180°, 180°]. α-helical residues cluster near (−60°, −45°); β-strand residues near (−120°, +130°). A Ramachandran plot is simply a scatter of (φ, ψ) for every residue.

Foldseek 3Di. A 3Di character summarizes, for each residue, the relative orientation of the Cα frame of its nearest spatial neighbor. Because it encodes fold topology rather than chemistry, 3Di alignments detect remote structural similarity that sequence alignment misses.

Radius of gyration, Cα contacts, bounding box. Three whole-structure scalars: the radius of gyration (RMS distance of Cα from centroid, in Å), the count of Cα–Cα contacts (pairs closer than 8 Å and separated by more than four residues in sequence — i.e. tertiary, not local, contacts), and the bounding-box dimensions. Together they distinguish compact globular folds from extended fibres or disordered chains.

Sequence. Sequence gives the chain of amino acids in standard one-letter code (A=alanine, C=cysteine, …, Y=tyrosine), read N→C. It is the only feature that is directly encoded by the gene; all structural features are derived from the folded form of this sequence.

mmCIF coordinates. Atomic coordinates in PDBx/mmCIF format — the same representation the Protein Data Bank distributes. Each line of the _atom_site loop places one backbone atom in Cartesian space (units: ångströms, origin: arbitrary).

Secondary structure (3-state, P-SEA). Three-state secondary structure (P-SEA) collapses the eight DSSP classes into helix (a), strand (b), and coil (c). P-SEA assigns these from Cα geometry alone — distances and angles — without requiring backbone oxygens, so it works on any Cα trace.

InterPro / GO / CATH / organism. Functional annotations link the protein to curated databases. InterPro entries identify conserved domains and families by matching the sequence against member-database signatures (Pfam, PROSITE, CDD, …). Gene Ontology (GO) terms describe molecular function, biological process, and cellular component in a controlled vocabulary. CATH places the structure in a hierarchical fold classification (Class/Architecture/Topology/Homologous-superfamily). The organism is the source species.

B-factor. B-factor (Debye–Waller factor) reflects atomic displacement in the crystal lattice. It is an experimental observable (units Å²), not a prediction; low values mean the atom is pinned down, high values mean it moves or is heterogeneous across the crystal.

Rendered structure images. Structure images are PyMOL renders from six orthogonal camera directions. Cartoon representation draws helices as coils and strands as arrows; sticks shows the backbone as bonds; surface shows the solvent-excluded envelope. Rainbow coloring maps sequence position to hue (blue→red, N→C); chain coloring assigns a distinct color per polypeptide.

Solvent-accessible surface area. Solvent-accessible surface area (SASA) is the area in Å² traced out by the centre of a 1.4 Å probe sphere (a water molecule) rolled over the protein's van der Waals surface (Shrake–Rupley / Lee–Richards construction). Buried residues have near-zero SASA; fully exposed residues can exceed 200 Å². The total SASA scales roughly with the number of surface residues.

Secondary structure (8-state, DSSP). The SS8 string is DSSP's per-residue secondary-structure call. α-helix (H) means an i→i+4 H-bond ladder; β-strand (E) means the residue participates in a β-sheet; 3₁₀ (G) and π (I) are tighter and wider helices; T/S are turns/bends; '-' is loop.

pLDDT. For AlphaFold models, the B-factor field carries pLDDT — the model's own estimate of local accuracy on a 0–100 scale. Regions with pLDDT<50 should be treated as essentially unmodeled; they often correspond to intrinsically disordered segments.

Nearest PDB structures. Nearest PDB neighbors are the top structural matches found by Foldseek when searching this structure against the entire Protein Data Bank. Each hit reports a TM-score (0 to 1; >0.5 almost always implies the same fold) and an E-value. These are *structural* homologs — they may share no detectable sequence similarity.